Protein AF-A0AAN5A044-F1 (afdb_monomer_lite)

Structure (mmCIF, N/CA/C/O backbone):
data_AF-A0AAN5A044-F1
#
_entry.id   AF-A0AAN5A044-F1
#
loop_
_atom_site.group_PDB
_atom_site.id
_atom_site.type_symbol
_atom_site.label_atom_id
_atom_site.label_alt_id
_atom_site.label_comp_id
_atom_site.label_asym_id
_atom_site.label_entity_id
_atom_site.label_seq_id
_atom_site.pdbx_PDB_ins_code
_atom_site.Cartn_x
_atom_site.Cartn_y
_atom_site.Cartn_z
_atom_site.occupancy
_atom_site.B_iso_or_equiv
_atom_site.auth_seq_id
_atom_site.auth_comp_id
_atom_site.auth_asym_id
_atom_site.auth_atom_id
_atom_site.pdbx_PDB_model_num
ATOM 1 N N . MET A 1 1 ? -38.855 39.577 39.670 1.00 42.81 1 MET A N 1
ATOM 2 C CA . MET A 1 1 ? -37.531 39.334 39.072 1.00 42.81 1 MET A CA 1
ATOM 3 C C . MET A 1 1 ? -37.268 37.863 39.255 1.00 42.81 1 MET A C 1
ATOM 5 O O . MET A 1 1 ? -36.965 37.472 40.367 1.00 42.81 1 MET A O 1
ATOM 9 N N . ASP A 1 2 ? -37.484 37.070 38.215 1.00 32.06 2 ASP A N 1
ATOM 10 C CA . ASP A 1 2 ? -36.952 35.715 38.181 1.00 32.06 2 ASP A CA 1
ATOM 11 C C . ASP A 1 2 ? -36.538 35.407 36.747 1.00 32.06 2 ASP A C 1
ATOM 13 O O . ASP A 1 2 ? -37.301 35.573 35.794 1.00 32.06 2 ASP A O 1
ATOM 17 N N . SER A 1 3 ? -35.254 35.107 36.626 1.00 36.69 3 SER A N 1
ATOM 18 C CA . SER A 1 3 ? -34.503 34.916 35.398 1.00 36.69 3 SER A CA 1
ATOM 19 C C . SER A 1 3 ? -34.737 33.489 34.907 1.00 36.69 3 SER A C 1
ATOM 21 O O . SER A 1 3 ? -34.146 32.546 35.430 1.00 36.69 3 SER A O 1
ATOM 23 N N . GLY A 1 4 ? -35.581 33.335 33.887 1.00 31.64 4 GLY A N 1
ATOM 24 C CA . GLY A 1 4 ? -35.692 32.101 33.112 1.00 31.64 4 GLY A CA 1
ATOM 25 C C . GLY A 1 4 ? -34.437 31.902 32.266 1.00 31.64 4 GLY A C 1
ATOM 26 O O . GLY A 1 4 ? -34.338 32.420 31.156 1.00 31.64 4 GLY A O 1
ATOM 27 N N . MET A 1 5 ? -33.470 31.183 32.829 1.00 34.28 5 MET A N 1
ATOM 28 C CA . MET A 1 5 ? -32.251 30.738 32.164 1.00 34.28 5 MET A CA 1
ATOM 29 C C . MET A 1 5 ? -32.636 29.752 31.052 1.00 34.28 5 MET A C 1
ATOM 31 O O . MET A 1 5 ? -33.122 28.657 31.323 1.00 34.28 5 MET A O 1
ATOM 35 N N . ILE A 1 6 ? -32.474 30.174 29.797 1.00 38.06 6 ILE A N 1
ATOM 36 C CA . ILE A 1 6 ? -32.625 29.318 28.619 1.00 38.06 6 ILE A CA 1
ATOM 37 C C . ILE A 1 6 ? -31.404 28.402 28.582 1.00 38.06 6 ILE A C 1
ATOM 39 O O . ILE A 1 6 ? -30.297 28.845 28.280 1.00 38.06 6 ILE A O 1
ATOM 43 N N . ASP A 1 7 ? -31.613 27.133 28.918 1.00 33.72 7 ASP A N 1
ATOM 44 C CA . ASP A 1 7 ? -30.620 26.080 28.748 1.00 33.72 7 ASP A CA 1
ATOM 45 C C . ASP A 1 7 ? -30.515 25.730 27.256 1.00 33.72 7 ASP A C 1
ATOM 47 O O . ASP A 1 7 ? -31.328 24.994 26.695 1.00 33.72 7 ASP A O 1
ATOM 51 N N . ALA A 1 8 ? -29.540 26.341 26.584 1.00 40.12 8 ALA A N 1
ATOM 52 C CA . ALA A 1 8 ? -29.152 26.008 25.223 1.00 40.12 8 ALA A CA 1
ATOM 53 C C . ALA A 1 8 ? -28.228 24.783 25.253 1.00 40.12 8 ALA A C 1
ATOM 55 O O . ALA A 1 8 ? -27.016 24.892 25.060 1.00 40.12 8 ALA A O 1
ATOM 56 N N . THR A 1 9 ? -28.795 23.601 25.493 1.00 40.62 9 THR A N 1
ATOM 57 C CA . THR A 1 9 ? -28.068 22.353 25.270 1.00 40.62 9 THR A CA 1
ATOM 58 C C . THR A 1 9 ? -27.971 22.086 23.774 1.00 40.62 9 THR A C 1
ATOM 60 O O . THR A 1 9 ? -28.954 21.945 23.045 1.00 40.62 9 THR A O 1
ATOM 63 N N . HIS A 1 10 ? -26.723 22.077 23.321 1.00 40.12 10 HIS A N 1
ATOM 64 C CA . HIS A 1 10 ? -26.271 21.647 22.013 1.00 40.12 10 HIS A CA 1
ATOM 65 C C . HIS A 1 10 ? -27.026 20.405 21.529 1.00 40.12 10 HIS A C 1
ATOM 67 O O . HIS A 1 10 ? -26.913 19.326 22.106 1.00 40.12 10 HIS A O 1
ATOM 73 N N . GLY A 1 11 ? -27.757 20.556 20.423 1.00 35.16 11 GLY A N 1
ATOM 74 C CA . GLY A 1 11 ? -28.246 19.427 19.649 1.00 35.16 11 GLY A CA 1
ATOM 75 C C . GLY A 1 11 ? -27.059 18.656 19.083 1.00 35.16 11 GLY A C 1
ATOM 76 O O . GLY A 1 11 ? -26.547 18.991 18.014 1.00 35.16 11 GLY A O 1
ATOM 77 N N . GLU A 1 12 ? -26.602 17.634 19.803 1.00 39.72 12 GLU A N 1
ATOM 78 C CA . GLU A 1 12 ? -25.755 16.601 19.227 1.00 39.72 12 GLU A CA 1
ATOM 79 C C . GLU A 1 12 ? -26.502 16.005 18.033 1.00 39.72 12 GLU A C 1
ATOM 81 O O . GLU A 1 12 ? -27.607 15.474 18.154 1.00 39.72 12 GLU A O 1
ATOM 86 N N . ALA A 1 13 ? -25.909 16.103 16.846 1.00 42.00 13 ALA A N 1
ATOM 87 C CA . ALA A 1 13 ? -26.362 15.344 15.695 1.00 42.00 13 ALA A CA 1
ATOM 88 C C . ALA A 1 13 ? -26.081 13.855 15.973 1.00 42.00 13 ALA A C 1
ATOM 90 O O . ALA A 1 13 ? -25.041 13.325 15.592 1.00 42.00 13 ALA A O 1
ATOM 91 N N . THR A 1 14 ? -27.001 13.177 16.661 1.00 53.69 14 THR A N 1
ATOM 92 C CA . THR A 1 14 ? -26.894 11.795 17.175 1.00 53.69 14 THR A CA 1
ATOM 93 C C . THR A 1 14 ? -26.928 10.707 16.090 1.00 53.69 14 THR A C 1
ATOM 95 O O . THR A 1 14 ? -27.214 9.542 16.361 1.00 53.69 14 THR A O 1
ATOM 98 N N . GLY A 1 15 ? -26.619 11.050 14.837 1.00 56.81 15 GLY A N 1
ATOM 99 C CA . GLY A 1 15 ? -26.682 10.138 13.701 1.00 56.81 15 GLY A CA 1
ATOM 100 C C . GLY A 1 15 ? -25.363 10.039 12.931 1.00 56.81 15 GLY A C 1
ATOM 101 O O . GLY A 1 15 ? -24.648 11.032 12.798 1.00 56.81 15 GLY A O 1
ATOM 102 N N . PRO A 1 16 ? -25.042 8.870 12.342 1.00 66.38 16 PRO A N 1
ATOM 103 C CA . PRO A 1 16 ? -23.929 8.754 11.404 1.00 66.38 16 PRO A CA 1
ATOM 104 C C . PRO A 1 16 ? -24.049 9.771 10.260 1.00 66.38 16 PRO A C 1
ATOM 106 O O . PRO A 1 16 ? -25.140 9.982 9.721 1.00 66.38 16 PRO A O 1
ATOM 109 N N . GLY A 1 17 ? -22.917 10.366 9.862 1.00 80.38 17 GLY A N 1
ATOM 110 C CA . GLY A 1 17 ? -22.838 11.261 8.703 1.00 80.38 17 GLY A CA 1
ATOM 111 C C . GLY A 1 17 ? -23.348 10.603 7.412 1.00 80.38 17 GLY A C 1
ATOM 112 O O . GLY A 1 17 ? -23.399 9.377 7.302 1.00 80.38 17 GLY A O 1
ATOM 113 N N . ARG A 1 18 ? -23.733 11.413 6.414 1.00 86.31 18 ARG A N 1
ATOM 114 C CA . ARG A 1 18 ? -24.371 10.935 5.166 1.00 86.31 18 ARG A CA 1
ATOM 115 C C . ARG A 1 18 ? -23.577 9.823 4.466 1.00 86.31 18 ARG A C 1
ATOM 117 O O . ARG A 1 18 ? -24.171 8.817 4.099 1.00 86.31 18 ARG A O 1
ATOM 124 N N . PHE A 1 19 ? -22.258 9.978 4.352 1.00 85.06 19 PHE A N 1
ATOM 125 C CA . PHE A 1 19 ? -21.380 8.980 3.732 1.00 85.06 19 PHE A CA 1
ATOM 126 C C . PHE A 1 19 ? -21.380 7.647 4.492 1.00 85.06 19 PHE A C 1
ATOM 128 O O . PHE A 1 19 ? -21.607 6.591 3.913 1.00 85.06 19 PHE A O 1
ATOM 135 N N . ARG A 1 20 ? -21.255 7.702 5.821 1.00 85.56 20 ARG A N 1
ATOM 136 C CA . ARG A 1 20 ? -21.315 6.521 6.692 1.00 85.56 20 ARG A CA 1
ATOM 137 C C . ARG A 1 20 ? -22.642 5.772 6.569 1.00 85.56 20 ARG A C 1
ATOM 139 O O . ARG A 1 20 ? -22.658 4.547 6.533 1.00 85.56 20 ARG A O 1
ATOM 146 N N . ARG A 1 21 ? -23.762 6.496 6.469 1.00 87.06 21 ARG A N 1
ATOM 147 C CA . ARG A 1 21 ? -25.074 5.876 6.215 1.00 87.06 21 ARG A CA 1
ATOM 148 C C . ARG A 1 21 ? -25.111 5.135 4.883 1.00 87.06 21 ARG A C 1
ATOM 150 O O . ARG A 1 21 ? -25.690 4.057 4.834 1.00 87.06 21 ARG A O 1
ATOM 157 N N . ALA A 1 22 ? -24.482 5.679 3.843 1.00 88.94 22 ALA A N 1
ATOM 158 C CA . ALA A 1 22 ? -24.387 5.014 2.548 1.00 88.94 22 ALA A CA 1
ATOM 159 C C . ALA A 1 22 ? -23.553 3.723 2.629 1.00 88.94 22 ALA A C 1
ATOM 161 O O . ALA A 1 22 ? -24.007 2.692 2.146 1.00 88.94 22 ALA A O 1
ATOM 162 N N . LEU A 1 23 ? -22.396 3.742 3.305 1.00 89.56 23 LEU A N 1
ATOM 163 C CA . LEU A 1 23 ? -21.578 2.538 3.526 1.00 89.56 23 LEU A CA 1
ATOM 164 C C . LEU A 1 23 ? -22.366 1.438 4.254 1.00 89.56 23 LEU A C 1
ATOM 166 O O . LEU A 1 23 ? -22.425 0.302 3.790 1.00 89.56 23 LEU A O 1
ATOM 170 N N . ILE A 1 24 ? -23.051 1.796 5.342 1.00 87.06 24 ILE A N 1
ATOM 171 C CA . ILE A 1 24 ? -23.876 0.854 6.112 1.00 87.06 24 ILE A CA 1
ATOM 172 C C . ILE A 1 24 ? -25.036 0.308 5.268 1.00 87.06 24 ILE A C 1
ATOM 174 O O . ILE A 1 24 ? -25.354 -0.879 5.365 1.00 87.06 24 ILE A O 1
ATOM 178 N N . ALA A 1 25 ? -25.660 1.148 4.436 1.00 88.44 25 ALA A N 1
ATOM 179 C CA . ALA A 1 25 ? -26.716 0.730 3.515 1.00 88.44 25 ALA A CA 1
ATOM 180 C C . ALA A 1 25 ? -26.204 -0.246 2.441 1.00 88.44 25 ALA A C 1
ATOM 182 O O . ALA A 1 25 ? -26.942 -1.139 2.039 1.00 88.44 25 ALA A O 1
ATOM 183 N N . MET A 1 26 ? -24.933 -0.132 2.043 1.00 88.62 26 MET A N 1
ATOM 184 C CA . MET A 1 26 ? -24.237 -1.087 1.170 1.00 88.62 26 MET A CA 1
ATOM 185 C C . MET A 1 26 ? -23.772 -2.361 1.902 1.00 88.62 26 MET A C 1
ATOM 187 O O . MET A 1 26 ? -23.100 -3.200 1.313 1.00 88.62 26 MET A O 1
ATOM 191 N N . GLY A 1 27 ? -24.115 -2.525 3.184 1.00 87.56 27 GLY A N 1
ATOM 192 C CA . GLY A 1 27 ? -23.740 -3.693 3.985 1.00 87.56 27 GLY A CA 1
ATOM 193 C C . GLY A 1 27 ? -22.355 -3.605 4.631 1.00 87.56 27 GLY A C 1
ATOM 194 O O . GLY A 1 27 ? -21.970 -4.520 5.355 1.00 87.56 27 GLY A O 1
ATOM 195 N N . LEU A 1 28 ? -21.627 -2.499 4.451 1.00 90.00 28 LEU A N 1
ATOM 196 C CA . LEU A 1 28 ? -20.323 -2.272 5.072 1.00 90.00 28 LEU A CA 1
ATOM 197 C C . LEU A 1 28 ? -20.536 -1.810 6.516 1.00 90.00 28 LEU A C 1
ATOM 199 O O . LEU A 1 28 ? -20.760 -0.629 6.784 1.00 90.00 28 LEU A O 1
ATOM 203 N N . ARG A 1 29 ? -20.544 -2.761 7.453 1.00 88.06 29 ARG A N 1
ATOM 204 C CA . ARG A 1 29 ? -20.781 -2.495 8.886 1.00 88.06 29 ARG A CA 1
ATOM 205 C C . ARG A 1 29 ? -19.507 -2.536 9.731 1.00 88.06 29 ARG A C 1
ATOM 207 O O . ARG A 1 29 ? -19.473 -1.902 10.782 1.00 88.06 29 ARG A O 1
ATOM 214 N N . GLY A 1 30 ? -18.475 -3.209 9.232 1.00 92.12 30 GLY A N 1
ATOM 215 C CA . GLY A 1 30 ? -17.219 -3.485 9.913 1.00 92.12 30 GLY A CA 1
ATOM 216 C C . GLY A 1 30 ? -16.773 -4.916 9.640 1.00 92.12 30 GLY A C 1
ATOM 217 O O . GLY A 1 30 ? -17.393 -5.628 8.846 1.00 92.12 30 GLY A O 1
ATOM 218 N N . GLU A 1 31 ? -15.677 -5.320 10.269 1.00 95.56 31 GLU A N 1
ATOM 219 C CA . GLU A 1 31 ? -15.117 -6.653 10.064 1.00 95.56 31 GLU A CA 1
ATOM 220 C C . GLU A 1 31 ? -15.877 -7.748 10.813 1.00 95.56 31 GLU A C 1
ATOM 222 O O . GLU A 1 31 ? -16.503 -7.510 11.844 1.00 95.56 31 GLU A O 1
ATOM 227 N N . ASP A 1 32 ? -15.810 -8.970 10.287 1.00 93.81 32 ASP A N 1
ATOM 228 C CA . ASP A 1 32 ? -16.460 -10.125 10.900 1.00 93.81 32 ASP A CA 1
ATOM 229 C C . ASP A 1 32 ? -15.823 -10.433 12.273 1.00 93.81 32 ASP A C 1
ATOM 231 O O . ASP A 1 32 ? -14.637 -10.787 12.320 1.00 93.81 32 ASP A O 1
ATOM 235 N N . PRO A 1 33 ? -16.580 -10.317 13.386 1.00 92.31 33 PRO A N 1
ATOM 236 C CA . PRO A 1 33 ? -16.062 -10.533 14.734 1.00 92.31 33 PRO A CA 1
ATOM 237 C C . PRO A 1 33 ? -15.546 -11.959 14.968 1.00 92.31 33 PRO A C 1
ATOM 239 O O . PRO A 1 33 ? -14.721 -12.156 15.857 1.00 92.31 33 PRO A O 1
ATOM 242 N N . GLU A 1 34 ? -15.991 -12.951 14.190 1.00 91.81 34 GLU A N 1
ATOM 243 C CA . GLU A 1 34 ? -15.508 -14.334 14.302 1.00 91.81 34 GLU A CA 1
ATOM 244 C C . GLU A 1 34 ? -14.129 -14.527 13.646 1.00 91.81 34 GLU A C 1
ATOM 246 O O . GLU A 1 34 ? -13.371 -15.442 13.991 1.00 91.81 34 GLU A O 1
ATOM 251 N N . LEU A 1 35 ? -13.780 -13.657 12.694 1.00 92.19 35 LEU A N 1
ATOM 252 C CA . LEU A 1 35 ? -12.551 -13.757 11.909 1.00 92.19 35 LEU A CA 1
ATOM 253 C C . LEU A 1 35 ? -11.441 -12.830 12.414 1.00 92.19 35 LEU A C 1
ATOM 255 O O . LEU A 1 35 ? -10.262 -13.171 12.268 1.00 92.19 35 LEU A O 1
ATOM 259 N N . VAL A 1 36 ? -11.782 -11.690 13.015 1.00 94.81 36 VAL A N 1
ATOM 260 C CA . VAL A 1 36 ? -10.788 -10.741 13.538 1.00 94.81 36 VAL A CA 1
ATOM 261 C C . VAL A 1 36 ? -10.213 -11.164 14.887 1.00 94.81 36 VAL A C 1
ATOM 263 O O . VAL A 1 36 ? -10.840 -11.854 15.687 1.00 94.81 36 VAL A O 1
ATOM 266 N N . SER A 1 37 ? -8.982 -10.742 15.134 1.00 94.81 37 SER A N 1
ATOM 267 C CA . SER A 1 37 ? -8.279 -10.909 16.400 1.00 94.81 37 SER A CA 1
ATOM 268 C C . SER A 1 37 ? -8.678 -9.816 17.403 1.00 94.81 37 SER A C 1
ATOM 270 O O . SER A 1 37 ? -9.160 -8.753 17.009 1.00 94.81 37 SER A O 1
ATOM 272 N N . PRO A 1 38 ? -8.443 -10.010 18.712 1.00 92.94 38 PRO A N 1
ATOM 273 C CA . PRO A 1 38 ? -8.533 -8.922 19.680 1.00 92.94 38 PRO A CA 1
ATOM 274 C C . PRO A 1 38 ? -7.482 -7.842 19.382 1.00 92.94 38 PRO A C 1
ATOM 276 O O . PRO A 1 38 ? -6.282 -8.122 19.413 1.00 92.94 38 PRO A O 1
ATOM 279 N N . VAL A 1 39 ? -7.921 -6.606 19.121 1.00 94.69 39 VAL A N 1
ATOM 280 C CA . VAL A 1 39 ? -7.036 -5.489 18.747 1.00 94.69 39 VAL A CA 1
ATOM 281 C C . VAL A 1 39 ? -7.172 -4.326 19.737 1.00 94.69 39 VAL A C 1
ATOM 283 O O . VAL A 1 39 ? -8.250 -3.732 19.822 1.00 94.69 39 VAL A O 1
ATOM 286 N N . PRO A 1 40 ? -6.106 -3.944 20.471 1.00 95.19 40 PRO A N 1
ATOM 287 C CA . PRO A 1 40 ? -6.161 -2.806 21.384 1.00 95.19 40 PRO A CA 1
ATOM 288 C C . PRO A 1 40 ? -6.337 -1.479 20.631 1.00 95.19 40 PRO A C 1
ATOM 290 O O . PRO A 1 40 ? -6.030 -1.368 19.444 1.00 95.19 40 PRO A O 1
ATOM 293 N N . ALA A 1 41 ? -6.815 -0.446 21.326 1.00 95.00 41 ALA A N 1
ATOM 294 C CA . ALA A 1 41 ? -7.128 0.855 20.724 1.00 95.00 41 ALA A CA 1
ATOM 295 C C . ALA A 1 41 ? -5.922 1.521 20.026 1.00 95.00 41 ALA A C 1
ATOM 297 O O . ALA A 1 41 ? -6.087 2.205 19.019 1.00 95.00 41 ALA A O 1
ATOM 298 N N . ASN A 1 42 ? -4.709 1.286 20.529 1.00 95.00 42 ASN A N 1
ATOM 299 C CA . ASN A 1 42 ? -3.464 1.876 20.036 1.00 95.00 42 ASN A CA 1
ATOM 300 C C . ASN A 1 42 ? -2.676 0.973 19.067 1.00 95.00 42 ASN A C 1
ATOM 302 O O . ASN A 1 42 ? -1.562 1.323 18.680 1.00 95.00 42 ASN A O 1
ATOM 306 N N . ALA A 1 43 ? -3.220 -0.179 18.654 1.00 96.31 43 ALA A N 1
ATOM 307 C CA . ALA A 1 43 ? -2.480 -1.187 17.882 1.00 96.31 43 ALA A CA 1
ATOM 308 C C . ALA A 1 43 ? -1.872 -0.662 16.569 1.00 96.31 43 ALA A C 1
ATOM 310 O O . ALA A 1 43 ? -0.860 -1.174 16.097 1.00 96.31 43 ALA A O 1
ATOM 311 N N . PHE A 1 44 ? -2.490 0.368 15.991 1.00 97.31 44 PHE A N 1
ATOM 312 C CA . PHE A 1 44 ? -2.144 0.918 14.684 1.00 97.31 44 PHE A CA 1
ATOM 313 C C . PHE A 1 44 ? -1.271 2.179 14.747 1.00 97.31 44 PHE A C 1
ATOM 315 O O . PHE A 1 44 ? -0.927 2.735 13.705 1.00 97.31 44 PHE A O 1
ATOM 322 N N . GLU A 1 45 ? -0.926 2.672 15.942 1.00 96.19 45 GLU A N 1
ATOM 323 C CA . GLU A 1 45 ? -0.209 3.946 16.091 1.00 96.19 45 GLU A CA 1
ATOM 324 C C . GLU A 1 45 ? 1.153 3.944 15.401 1.00 96.19 45 GLU A C 1
ATOM 326 O O . GLU A 1 45 ? 1.515 4.926 14.757 1.00 96.19 45 GLU A O 1
ATOM 331 N N . TRP A 1 46 ? 1.890 2.841 15.498 1.00 96.50 46 TRP A N 1
ATOM 332 C CA . TRP A 1 46 ? 3.212 2.730 14.892 1.00 96.50 46 TRP A CA 1
ATOM 333 C C . TRP A 1 46 ? 3.139 2.670 13.359 1.00 96.50 46 TRP A C 1
ATOM 335 O O . TRP A 1 46 ? 3.966 3.290 12.699 1.00 96.50 46 TRP A O 1
ATOM 345 N N . ILE A 1 47 ? 2.121 2.005 12.791 1.00 97.44 47 ILE A N 1
ATOM 346 C CA . ILE A 1 47 ? 1.913 1.944 11.334 1.00 97.44 47 ILE A CA 1
ATOM 347 C C . ILE A 1 47 ? 1.531 3.329 10.810 1.00 97.44 47 ILE A C 1
ATOM 349 O O . ILE A 1 47 ? 2.067 3.780 9.802 1.00 97.44 47 ILE A O 1
ATOM 353 N N . ARG A 1 48 ? 0.670 4.049 11.545 1.00 96.75 48 ARG A N 1
ATOM 354 C CA . ARG A 1 48 ? 0.333 5.450 11.256 1.00 96.75 48 ARG A CA 1
ATOM 355 C C . ARG A 1 48 ? 1.592 6.317 11.209 1.00 96.75 48 ARG A C 1
ATOM 357 O O . ARG A 1 48 ? 1.761 7.081 10.267 1.00 96.75 48 ARG A O 1
ATOM 364 N N . VAL A 1 49 ? 2.461 6.216 12.215 1.00 96.94 49 VAL A N 1
ATOM 365 C CA . VAL A 1 49 ? 3.707 6.999 12.268 1.00 96.94 49 VAL A CA 1
ATOM 366 C C . VAL A 1 49 ? 4.646 6.621 11.125 1.00 96.94 49 VAL A C 1
ATOM 368 O O . VAL A 1 49 ? 5.182 7.519 10.484 1.00 96.94 49 VAL A O 1
ATOM 371 N N . LEU A 1 50 ? 4.798 5.326 10.833 1.00 95.88 50 LEU A N 1
ATOM 372 C CA . LEU A 1 50 ? 5.602 4.839 9.712 1.00 95.88 50 LEU A CA 1
ATOM 373 C C . LEU A 1 50 ? 5.124 5.441 8.384 1.00 95.88 50 LEU A C 1
ATOM 375 O O . LEU A 1 50 ? 5.919 6.051 7.677 1.00 95.88 50 LEU A O 1
ATOM 379 N N . PHE A 1 51 ? 3.823 5.366 8.101 1.00 95.56 51 PHE A N 1
ATOM 380 C CA . PHE A 1 51 ? 3.239 5.965 6.901 1.00 95.56 51 PHE A CA 1
ATOM 381 C C . PHE A 1 51 ? 3.404 7.491 6.869 1.00 95.56 51 PHE A C 1
ATOM 383 O O . PHE A 1 51 ? 3.710 8.065 5.831 1.00 95.56 51 PHE A O 1
ATOM 390 N N . GLY A 1 52 ? 3.260 8.167 8.012 1.00 95.19 52 GLY A N 1
ATOM 391 C CA . GLY A 1 52 ? 3.511 9.605 8.116 1.00 95.19 52 GLY A CA 1
ATOM 392 C C . GLY A 1 52 ? 4.957 9.992 7.791 1.00 95.19 52 GLY A C 1
ATOM 393 O O . GLY A 1 52 ? 5.175 11.004 7.134 1.00 95.19 52 GLY A O 1
ATOM 394 N N . ILE A 1 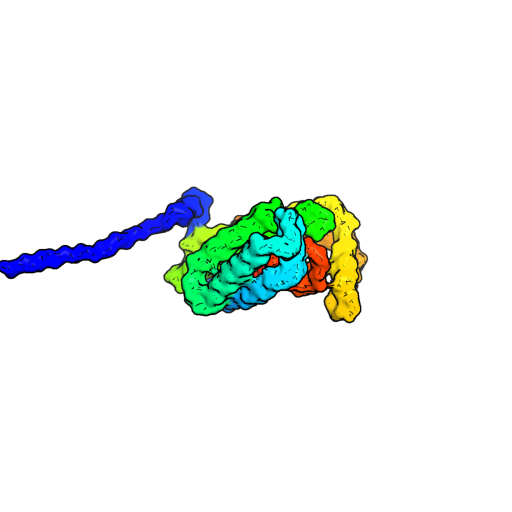53 ? 5.939 9.187 8.2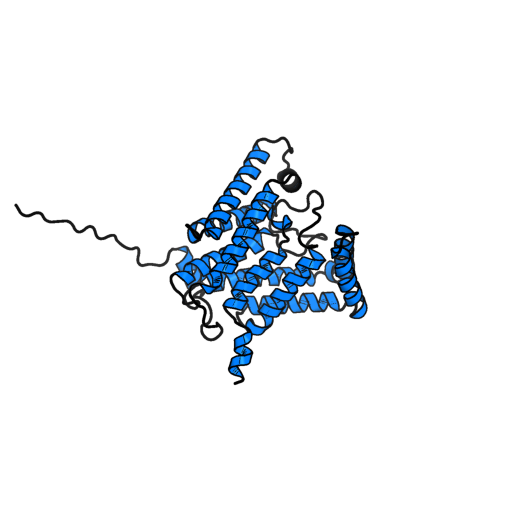07 1.00 94.38 53 ILE A N 1
ATOM 395 C CA . ILE A 1 53 ? 7.354 9.383 7.849 1.00 94.38 53 ILE A CA 1
ATOM 396 C C . ILE A 1 53 ? 7.559 9.176 6.346 1.00 94.38 53 ILE A C 1
ATOM 398 O O . ILE A 1 53 ? 8.242 9.985 5.721 1.00 94.38 53 ILE A O 1
ATOM 402 N N . THR A 1 54 ? 6.931 8.156 5.757 1.00 91.69 54 THR A N 1
ATOM 403 C CA . THR A 1 54 ? 6.945 7.953 4.301 1.00 91.69 54 THR A CA 1
ATOM 404 C C . THR A 1 54 ? 6.370 9.160 3.568 1.00 91.69 54 THR A C 1
ATOM 406 O O . THR A 1 54 ? 7.022 9.682 2.679 1.00 91.69 54 THR A O 1
ATOM 409 N N . LEU A 1 55 ? 5.247 9.724 4.019 1.00 92.19 55 LEU A N 1
ATOM 410 C CA . LEU A 1 55 ? 4.698 10.941 3.412 1.00 92.19 55 LEU A CA 1
ATOM 411 C C . LEU A 1 55 ? 5.618 12.170 3.548 1.00 92.19 55 LEU A C 1
ATOM 413 O O . LEU A 1 55 ? 5.588 13.052 2.691 1.00 92.19 55 LEU A O 1
ATOM 417 N N . ILE A 1 56 ? 6.433 12.265 4.607 1.00 92.94 56 ILE A N 1
ATOM 418 C CA . ILE A 1 56 ? 7.457 13.321 4.724 1.00 92.94 56 ILE A CA 1
ATOM 419 C C . ILE A 1 56 ? 8.543 13.122 3.664 1.00 92.94 56 ILE A C 1
ATOM 421 O O . ILE A 1 56 ? 8.976 14.095 3.044 1.00 92.94 56 ILE A O 1
ATOM 425 N N . TYR A 1 57 ? 8.973 11.879 3.450 1.00 88.69 57 TYR A N 1
ATOM 426 C CA . TYR A 1 57 ? 9.896 11.548 2.371 1.00 88.69 57 TYR A CA 1
ATOM 427 C C . TYR A 1 57 ? 9.281 11.886 1.003 1.00 88.69 57 TYR A C 1
ATOM 429 O O . TYR A 1 57 ? 9.898 12.623 0.238 1.00 88.69 57 TYR A O 1
ATOM 437 N N . ASP A 1 58 ? 8.028 11.494 0.764 1.00 86.81 58 ASP A N 1
ATOM 438 C CA . ASP A 1 58 ? 7.305 11.753 -0.490 1.00 86.81 58 ASP A CA 1
ATOM 439 C C . ASP A 1 58 ? 7.091 13.251 -0.759 1.00 86.81 58 ASP A C 1
ATOM 441 O O . ASP A 1 58 ? 7.095 13.735 -1.892 1.00 86.81 58 ASP A O 1
ATOM 445 N N . THR A 1 59 ? 6.938 14.030 0.311 1.00 89.12 59 THR A N 1
ATOM 446 C CA . THR A 1 59 ? 6.881 15.492 0.227 1.00 89.12 59 THR A CA 1
ATOM 447 C C . THR A 1 59 ? 8.197 16.051 -0.304 1.00 89.12 59 THR A C 1
ATOM 449 O O . THR A 1 59 ? 8.203 16.957 -1.139 1.00 89.12 59 THR A O 1
ATOM 452 N N . TRP A 1 60 ? 9.326 15.545 0.197 1.00 86.75 60 TRP A N 1
ATOM 453 C CA . TRP A 1 60 ? 10.643 15.978 -0.256 1.00 86.75 60 TRP A CA 1
ATOM 454 C C . TRP A 1 60 ? 10.881 15.571 -1.712 1.00 86.75 60 TRP A C 1
ATOM 456 O O . TRP A 1 60 ? 11.323 16.399 -2.509 1.00 86.75 60 TRP A O 1
ATOM 466 N N . THR A 1 61 ? 10.521 14.349 -2.093 1.00 83.12 61 THR A N 1
ATOM 467 C CA . THR A 1 61 ? 10.661 13.852 -3.468 1.00 83.12 61 THR A CA 1
ATOM 468 C C . THR A 1 61 ? 9.719 14.544 -4.450 1.00 83.1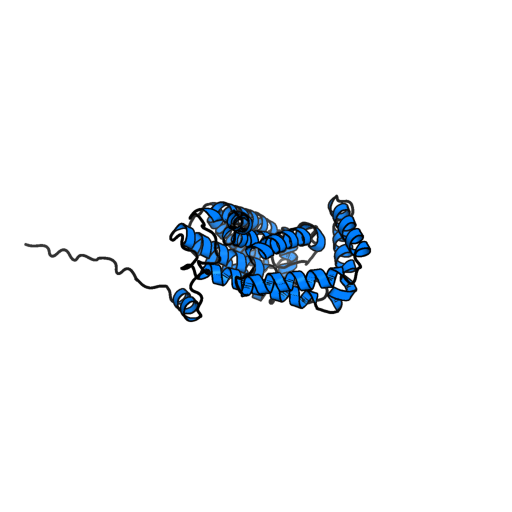2 61 THR A C 1
ATOM 470 O O . THR A 1 61 ? 10.099 14.769 -5.594 1.00 83.12 61 THR A O 1
ATOM 473 N N . THR A 1 62 ? 8.543 14.999 -4.011 1.00 85.12 62 THR A N 1
ATOM 474 C CA . THR A 1 62 ? 7.651 15.871 -4.802 1.00 85.12 62 THR A CA 1
ATOM 475 C C . THR A 1 62 ? 8.330 17.197 -5.176 1.00 85.12 62 THR A C 1
ATOM 477 O O . THR A 1 62 ? 7.997 17.812 -6.185 1.00 85.12 62 THR A O 1
ATOM 480 N N . LEU A 1 63 ? 9.319 17.655 -4.404 1.00 87.31 63 LEU A N 1
ATOM 481 C CA . LEU A 1 63 ? 10.100 18.855 -4.724 1.00 87.31 63 LEU A CA 1
ATOM 482 C C . LEU A 1 63 ? 11.312 18.568 -5.629 1.00 87.31 63 LEU A C 1
ATOM 484 O O . LEU A 1 63 ? 12.062 19.499 -5.937 1.00 87.31 63 LEU A O 1
ATOM 488 N N . SER A 1 64 ? 11.519 17.315 -6.045 1.00 85.62 64 SER A N 1
ATOM 489 C CA . SER A 1 64 ? 12.625 16.924 -6.919 1.00 85.62 64 SER A CA 1
ATOM 490 C C . SER A 1 64 ? 12.480 17.493 -8.331 1.00 85.62 64 SER A C 1
ATOM 492 O O . SER A 1 64 ? 11.408 17.930 -8.774 1.00 85.62 64 SER A O 1
ATOM 494 N N . TRP 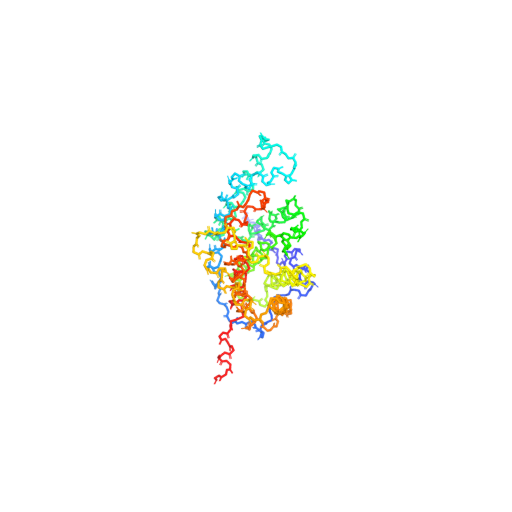A 1 65 ? 13.598 17.510 -9.051 1.00 85.00 65 TRP A N 1
ATOM 495 C CA . TRP A 1 65 ? 13.619 17.982 -10.428 1.00 85.00 65 TRP A CA 1
ATOM 496 C C . TRP A 1 65 ? 12.907 16.997 -11.361 1.00 85.00 65 TRP A C 1
ATOM 498 O O . TRP A 1 65 ? 12.137 17.413 -12.226 1.00 85.00 65 TRP A O 1
ATOM 508 N N . GLU A 1 66 ? 13.107 15.706 -11.126 1.00 82.56 66 GLU A N 1
ATOM 509 C CA . GLU A 1 66 ? 12.562 14.584 -11.884 1.00 82.56 66 GLU A CA 1
ATOM 510 C C . GLU A 1 66 ? 11.031 14.575 -11.810 1.00 82.56 66 GLU A C 1
ATOM 512 O O . GLU A 1 66 ? 10.354 14.555 -12.841 1.00 82.56 66 GLU A O 1
ATOM 517 N N . HIS A 1 67 ? 10.469 14.715 -10.603 1.00 84.00 67 HIS A N 1
ATOM 518 C CA . HIS A 1 67 ? 9.020 14.810 -10.416 1.00 84.00 67 HIS A CA 1
ATOM 519 C C . HIS A 1 67 ? 8.438 16.005 -11.176 1.00 84.00 67 HIS A C 1
ATOM 521 O O . HIS A 1 67 ? 7.441 15.898 -11.892 1.00 84.00 67 HIS A O 1
ATOM 527 N N . LYS A 1 68 ? 9.089 17.165 -11.070 1.00 87.94 68 LYS A N 1
ATOM 528 C CA . LYS A 1 68 ? 8.641 18.375 -11.756 1.00 87.94 68 LYS A CA 1
ATOM 529 C C . LYS A 1 68 ? 8.666 18.220 -13.278 1.00 87.94 68 LYS A C 1
ATOM 531 O O . LYS A 1 68 ? 7.748 18.707 -13.936 1.00 87.94 68 LYS A O 1
ATOM 536 N N . GLN A 1 69 ? 9.683 17.565 -13.839 1.00 87.75 69 GLN A N 1
ATOM 537 C CA . GLN A 1 69 ? 9.736 17.253 -15.269 1.00 87.75 69 GLN A CA 1
ATOM 538 C C . GLN A 1 69 ? 8.591 16.328 -15.692 1.00 87.75 69 GLN A C 1
ATOM 540 O O . GLN A 1 69 ? 7.948 16.591 -16.710 1.00 87.75 69 GLN A O 1
ATOM 545 N N . ALA A 1 70 ? 8.289 15.300 -14.899 1.00 83.44 70 ALA A N 1
ATOM 546 C CA . ALA A 1 70 ? 7.197 14.374 -15.180 1.00 83.44 70 ALA A CA 1
ATOM 547 C C . ALA A 1 70 ? 5.822 15.063 -15.140 1.00 83.44 70 ALA A C 1
ATOM 549 O O . ALA A 1 70 ? 5.015 14.893 -16.055 1.00 83.44 70 ALA A O 1
ATOM 550 N N . VAL A 1 71 ? 5.567 15.920 -14.143 1.00 87.88 71 VAL A N 1
ATOM 551 C CA . VAL A 1 71 ? 4.330 16.721 -14.073 1.00 87.88 71 VAL A CA 1
ATOM 552 C C . VAL A 1 71 ? 4.245 17.708 -15.242 1.00 87.88 71 VAL A C 1
ATOM 554 O O . VAL A 1 71 ? 3.179 17.867 -15.836 1.00 87.88 71 VAL A O 1
ATOM 557 N N . ALA A 1 72 ? 5.358 18.349 -15.616 1.00 90.56 72 ALA A N 1
ATOM 558 C CA . ALA A 1 72 ? 5.414 19.251 -16.768 1.00 90.56 72 ALA A CA 1
ATOM 559 C C . ALA A 1 72 ? 5.024 18.534 -18.067 1.00 90.56 72 ALA A C 1
ATOM 561 O O . ALA A 1 72 ? 4.172 19.025 -18.807 1.00 90.56 72 ALA A O 1
ATOM 562 N N . HIS A 1 73 ? 5.618 17.361 -18.305 1.00 87.50 73 HIS A N 1
ATOM 563 C CA . HIS A 1 73 ? 5.333 16.517 -19.460 1.00 87.50 73 HIS A CA 1
ATOM 564 C C . HIS A 1 73 ? 3.860 16.096 -19.493 1.00 87.50 73 HIS A C 1
ATOM 566 O O . HIS A 1 73 ? 3.179 16.315 -20.492 1.00 87.50 73 HIS A O 1
ATOM 572 N N . THR A 1 74 ? 3.350 15.585 -18.371 1.00 86.38 74 THR A N 1
ATOM 573 C CA . THR A 1 74 ? 1.968 15.101 -18.229 1.00 86.38 74 THR A CA 1
ATOM 574 C C . THR A 1 74 ? 0.939 16.193 -18.509 1.00 86.38 74 THR A C 1
ATOM 576 O O . THR A 1 74 ? -0.054 15.963 -19.192 1.00 86.38 74 THR A O 1
ATOM 579 N N . LEU A 1 75 ? 1.187 17.410 -18.022 1.00 89.50 75 LEU A N 1
ATOM 580 C CA . LEU A 1 75 ? 0.278 18.543 -18.205 1.00 89.50 75 LEU A CA 1
ATOM 581 C C . LEU A 1 75 ? 0.524 19.324 -19.505 1.00 89.50 75 LEU A C 1
ATOM 583 O O . LEU A 1 75 ? -0.175 20.305 -19.763 1.00 89.50 75 LEU A O 1
ATOM 587 N N . GLY A 1 76 ? 1.528 18.947 -20.304 1.00 91.31 76 GLY A N 1
ATOM 588 C CA . GLY A 1 76 ? 1.928 19.689 -21.502 1.00 91.31 76 GLY A CA 1
ATOM 589 C C . GLY A 1 76 ? 2.394 21.121 -21.207 1.00 91.31 76 GLY A C 1
ATOM 590 O O . GLY A 1 76 ? 2.223 22.016 -22.037 1.00 91.31 76 GLY A O 1
ATOM 591 N N . LEU A 1 77 ? 2.946 21.367 -20.016 1.00 93.44 77 LEU A N 1
ATOM 592 C CA . LEU A 1 77 ? 3.414 22.683 -19.581 1.00 93.44 77 LEU A CA 1
ATOM 593 C C . LEU A 1 77 ? 4.934 22.813 -19.755 1.00 93.44 77 LEU A C 1
ATOM 595 O O . LEU A 1 77 ? 5.671 21.866 -19.487 1.00 93.44 77 LEU A O 1
ATOM 599 N N . PRO A 1 78 ? 5.452 23.998 -20.127 1.00 94.00 78 PRO A N 1
ATOM 600 C CA . PRO A 1 78 ? 6.890 24.224 -20.122 1.00 94.00 78 PRO A CA 1
ATOM 601 C C . PRO A 1 78 ? 7.424 24.196 -18.684 1.00 94.00 78 PRO A C 1
ATOM 603 O O . PRO A 1 78 ? 6.782 24.711 -17.767 1.00 94.00 78 PRO A O 1
ATOM 606 N N . ILE A 1 79 ? 8.636 23.668 -18.491 1.00 92.50 79 ILE A N 1
ATOM 607 C CA . ILE A 1 79 ? 9.279 23.567 -17.165 1.00 92.50 79 ILE A CA 1
ATOM 608 C C . ILE A 1 79 ? 9.418 24.936 -16.479 1.00 92.50 79 ILE A C 1
ATOM 610 O O . ILE A 1 79 ? 9.397 25.009 -15.255 1.00 92.50 79 ILE A O 1
ATOM 614 N N . SER A 1 80 ? 9.530 26.022 -17.250 1.00 93.38 80 SER A N 1
ATOM 615 C CA . SER A 1 80 ? 9.596 27.401 -16.750 1.00 93.38 80 SER A CA 1
ATOM 616 C C . SER A 1 80 ? 8.240 27.996 -16.339 1.00 93.38 80 SER A C 1
ATOM 618 O O . SER A 1 80 ? 8.196 29.140 -15.885 1.00 93.38 80 SER A O 1
ATOM 620 N N . SER A 1 81 ? 7.133 27.263 -16.506 1.00 96.00 81 SER A N 1
ATOM 621 C CA . SER A 1 81 ? 5.778 27.744 -16.223 1.00 96.00 81 SER A CA 1
ATOM 622 C C . SER A 1 81 ? 5.594 28.089 -14.736 1.00 96.00 81 SER A C 1
ATOM 624 O O . SER A 1 81 ? 5.724 27.207 -13.880 1.00 96.00 81 SER A O 1
ATOM 626 N N . PRO A 1 82 ? 5.200 29.333 -14.393 1.00 95.50 82 PRO A N 1
ATOM 627 C CA . PRO A 1 82 ? 4.865 29.695 -13.015 1.00 95.50 82 PRO A CA 1
ATOM 628 C C . PRO A 1 82 ? 3.714 28.856 -12.449 1.00 95.50 82 PRO A C 1
ATOM 630 O O . PRO A 1 82 ? 3.722 28.513 -11.268 1.00 95.50 82 PRO A O 1
ATOM 633 N N . THR A 1 83 ? 2.749 28.481 -13.295 1.00 94.69 83 THR A N 1
ATOM 634 C CA . THR A 1 83 ? 1.612 27.633 -12.912 1.00 94.69 83 THR A CA 1
ATOM 635 C C . THR A 1 83 ? 2.068 26.239 -12.496 1.00 94.69 83 THR A C 1
ATOM 637 O O . THR A 1 83 ? 1.598 25.730 -11.484 1.00 94.69 83 THR A O 1
ATOM 640 N N . LEU A 1 84 ? 3.023 25.649 -13.224 1.00 94.00 84 LEU A N 1
ATOM 641 C CA . LEU A 1 84 ? 3.619 24.361 -12.862 1.00 94.00 84 LEU A CA 1
ATOM 642 C C . LEU A 1 84 ? 4.324 24.446 -11.502 1.00 94.00 84 LEU A C 1
ATOM 644 O O . LEU A 1 84 ? 4.123 23.592 -10.645 1.00 94.00 84 LEU A O 1
ATOM 648 N N . HIS A 1 85 ? 5.133 25.489 -11.290 1.00 93.31 85 HIS A N 1
ATOM 649 C CA . HIS A 1 85 ? 5.858 25.672 -10.030 1.00 93.31 85 HIS A CA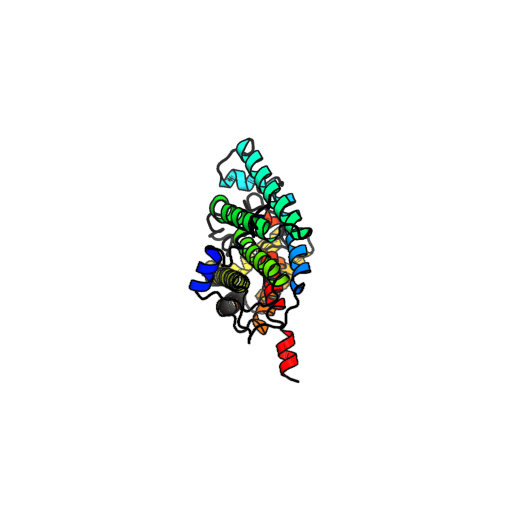 1
ATOM 650 C C . HIS A 1 85 ? 4.899 25.813 -8.845 1.00 93.31 85 HIS A C 1
ATOM 652 O O . HIS A 1 85 ? 5.120 25.207 -7.799 1.00 93.31 85 HIS A O 1
ATOM 658 N N . LEU A 1 86 ? 3.835 26.603 -9.017 1.00 94.75 86 LEU A N 1
ATOM 659 C CA . LEU A 1 86 ? 2.816 26.786 -7.993 1.00 94.75 86 LEU A CA 1
ATOM 660 C C . LEU A 1 86 ? 2.082 25.475 -7.699 1.00 94.75 86 LEU A C 1
ATOM 662 O O . LEU A 1 86 ? 1.886 25.153 -6.532 1.00 94.75 86 LEU A O 1
ATOM 666 N N . LEU A 1 87 ? 1.711 24.713 -8.732 1.00 92.81 87 LEU A N 1
ATOM 667 C CA . LEU A 1 87 ? 1.038 23.425 -8.573 1.00 92.81 87 LEU A CA 1
ATOM 668 C C . LEU A 1 87 ? 1.884 22.448 -7.748 1.00 92.81 87 LEU A C 1
ATOM 670 O O . LEU A 1 87 ? 1.403 21.945 -6.736 1.00 92.81 87 LEU A O 1
ATOM 674 N N . VAL A 1 88 ? 3.149 22.242 -8.127 1.00 92.00 88 VAL A N 1
ATOM 675 C CA . VAL A 1 88 ? 4.070 21.343 -7.408 1.00 92.00 88 VAL A CA 1
ATOM 676 C C . VAL A 1 88 ? 4.270 21.805 -5.960 1.00 92.00 88 VAL A C 1
ATOM 678 O O . VAL A 1 88 ? 4.220 20.993 -5.038 1.00 92.00 88 VAL A O 1
ATOM 681 N N . ALA A 1 89 ? 4.414 23.114 -5.726 1.00 93.62 89 ALA A N 1
ATOM 682 C CA . ALA A 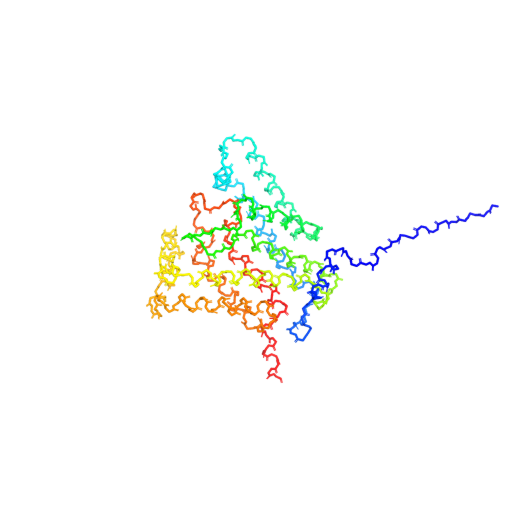1 89 ? 4.539 23.660 -4.375 1.00 93.62 89 ALA A CA 1
ATOM 683 C C . ALA A 1 89 ? 3.276 23.434 -3.524 1.00 93.62 89 ALA A C 1
ATOM 685 O O . ALA A 1 89 ? 3.383 23.111 -2.341 1.00 93.62 89 ALA A O 1
ATOM 686 N N . VAL A 1 90 ? 2.082 23.578 -4.109 1.00 94.56 90 VAL A N 1
ATOM 687 C CA . VAL A 1 90 ? 0.810 23.299 -3.425 1.00 94.56 90 VAL A CA 1
ATOM 688 C C . VAL A 1 90 ? 0.670 21.811 -3.118 1.00 94.56 90 VAL A C 1
ATOM 690 O O . VAL A 1 90 ? 0.292 21.473 -1.999 1.00 94.56 90 VAL A O 1
ATOM 693 N N . MET A 1 91 ? 1.007 20.927 -4.060 1.00 92.50 91 MET A N 1
ATOM 694 C CA . MET A 1 91 ? 0.991 19.476 -3.839 1.00 92.50 91 MET A CA 1
ATOM 695 C C . MET A 1 91 ? 1.916 19.087 -2.683 1.00 92.50 91 MET A C 1
ATOM 697 O O . MET A 1 91 ? 1.468 18.445 -1.734 1.00 92.50 91 MET A O 1
ATOM 701 N N . ALA A 1 92 ? 3.166 19.559 -2.698 1.00 92.88 92 ALA A N 1
ATOM 702 C CA . ALA A 1 92 ? 4.116 19.320 -1.614 1.00 92.88 92 ALA A CA 1
ATOM 703 C C . ALA A 1 92 ? 3.612 19.879 -0.273 1.00 92.88 92 ALA A C 1
ATOM 705 O O . ALA A 1 92 ? 3.694 19.207 0.752 1.00 92.88 92 ALA A O 1
ATOM 706 N N . LEU A 1 93 ? 3.033 21.084 -0.255 1.00 95.75 93 LEU A N 1
ATOM 707 C CA . LEU A 1 93 ? 2.485 21.670 0.970 1.00 95.75 93 LEU A CA 1
ATOM 708 C C . LEU A 1 93 ? 1.326 20.839 1.538 1.00 95.75 93 LEU A C 1
ATOM 710 O O . LEU A 1 93 ? 1.273 20.610 2.746 1.00 95.75 93 LEU A O 1
ATOM 714 N N . VAL A 1 94 ? 0.402 20.389 0.685 1.00 95.81 94 VAL A N 1
ATOM 715 C CA . VAL A 1 94 ? -0.719 19.533 1.098 1.00 95.81 94 VAL A CA 1
ATOM 716 C C . VAL A 1 94 ? -0.195 18.225 1.681 1.00 95.81 94 VAL A C 1
ATOM 718 O O . VAL A 1 94 ? -0.601 17.859 2.785 1.00 95.81 94 VAL A O 1
ATOM 721 N N . GLN A 1 95 ? 0.738 17.559 0.994 1.00 93.88 95 GLN A N 1
ATOM 722 C CA . GLN A 1 95 ? 1.362 16.329 1.485 1.00 93.88 95 GLN A CA 1
ATOM 723 C C . GLN A 1 95 ? 2.047 16.548 2.835 1.00 93.88 95 GLN A C 1
ATOM 725 O O . GLN A 1 95 ? 1.772 15.800 3.770 1.00 93.88 95 GLN A O 1
ATOM 730 N N . LEU A 1 96 ? 2.835 17.617 2.985 1.00 96.00 96 LEU A N 1
ATOM 731 C CA . LEU A 1 96 ? 3.531 17.929 4.232 1.00 96.00 96 LEU A CA 1
ATOM 732 C C . LEU A 1 96 ? 2.555 18.117 5.391 1.00 96.00 96 LEU A C 1
ATOM 734 O O . LEU A 1 96 ? 2.743 17.569 6.473 1.00 96.00 96 LEU A O 1
ATOM 738 N N . VAL A 1 97 ? 1.497 18.900 5.179 1.00 97.94 97 VAL A N 1
ATOM 739 C CA . VAL A 1 97 ? 0.501 19.191 6.216 1.00 97.94 97 VAL A CA 1
ATOM 740 C C . VAL A 1 97 ? -0.216 17.909 6.648 1.00 97.94 97 VAL A C 1
ATOM 742 O O . VAL A 1 97 ? -0.374 17.668 7.850 1.00 97.94 97 VAL A O 1
ATOM 745 N N . VAL A 1 98 ? -0.582 17.047 5.695 1.00 97.81 98 VAL A N 1
ATOM 746 C CA . VAL A 1 98 ? -1.169 15.727 5.968 1.00 97.81 98 VAL A CA 1
ATOM 747 C C . VAL A 1 98 ? -0.181 14.825 6.711 1.00 97.81 98 VAL A C 1
ATOM 749 O O . VAL A 1 98 ? -0.544 14.246 7.735 1.00 97.81 98 VAL A O 1
ATOM 752 N N . ALA A 1 99 ? 1.071 14.756 6.262 1.00 96.69 99 ALA A N 1
ATOM 753 C CA . ALA A 1 99 ? 2.122 13.954 6.876 1.00 96.69 99 ALA A CA 1
ATOM 754 C C . ALA A 1 99 ? 2.355 14.361 8.337 1.00 96.69 99 ALA A C 1
ATOM 756 O O . ALA A 1 99 ? 2.344 13.522 9.234 1.00 96.69 99 ALA A O 1
ATOM 757 N N . MET A 1 100 ? 2.461 15.664 8.606 1.00 97.94 100 MET A N 1
ATOM 758 C CA . MET A 1 100 ? 2.637 16.201 9.957 1.00 97.94 100 MET A CA 1
ATOM 759 C C . MET A 1 100 ? 1.433 15.884 10.851 1.00 97.94 100 MET A C 1
ATOM 761 O O . MET A 1 100 ? 1.604 15.476 12.000 1.00 97.94 100 MET A O 1
ATOM 765 N N . SER A 1 101 ? 0.206 15.999 10.337 1.00 98.06 101 SER A N 1
ATOM 766 C CA . SER A 1 101 ? -0.993 15.575 11.072 1.00 98.06 101 SER A CA 1
ATOM 767 C C . SER A 1 101 ? -0.942 14.093 11.443 1.00 98.06 101 SER A C 1
ATOM 769 O O . SER A 1 101 ? -1.196 13.738 12.602 1.00 98.06 101 SER A O 1
ATOM 771 N N . ILE A 1 102 ? -0.559 13.250 10.481 1.00 97.25 102 ILE A N 1
ATOM 772 C CA . ILE A 1 102 ? -0.431 11.805 10.641 1.00 97.25 102 ILE A CA 1
ATOM 773 C C . ILE A 1 102 ? 0.697 11.446 11.593 1.00 97.25 102 ILE A C 1
ATOM 775 O O . ILE A 1 102 ? 0.490 10.532 12.369 1.00 97.25 102 ILE A O 1
ATOM 779 N N . VAL A 1 103 ? 1.840 12.128 11.618 1.00 97.75 103 VAL A N 1
ATOM 780 C CA . VAL A 1 103 ? 2.935 11.829 12.560 1.00 97.75 103 VAL A CA 1
ATOM 781 C C . VAL A 1 103 ? 2.561 12.265 13.978 1.00 97.75 103 VAL A C 1
ATOM 783 O O . VAL A 1 103 ? 2.578 11.457 14.910 1.00 97.75 103 VAL A O 1
ATOM 786 N N . PHE A 1 104 ? 2.129 13.517 14.146 1.00 97.62 104 PHE A N 1
ATOM 787 C CA . PHE A 1 104 ? 1.885 14.121 15.462 1.00 97.62 104 PHE A CA 1
ATOM 788 C C . PHE A 1 104 ? 0.516 13.796 16.071 1.00 97.62 104 PHE A C 1
ATOM 790 O O . PHE A 1 104 ? 0.208 14.266 17.167 1.00 97.62 104 PHE A O 1
ATOM 797 N N . ASN A 1 105 ? -0.299 12.984 15.394 1.00 96.06 105 ASN A N 1
ATOM 798 C CA . ASN A 1 105 ? -1.634 12.584 15.838 1.00 96.06 105 ASN A CA 1
ATOM 799 C C . ASN A 1 105 ? -2.573 13.782 16.088 1.00 96.06 105 ASN A C 1
ATOM 801 O O . ASN A 1 105 ? -3.266 13.858 17.105 1.00 96.06 105 ASN A O 1
ATOM 805 N N . ARG A 1 106 ? -2.569 14.774 15.188 1.00 96.19 106 ARG A N 1
ATOM 806 C CA . ARG A 1 106 ? -3.359 16.012 15.329 1.00 96.19 106 ARG A CA 1
ATOM 807 C C . ARG A 1 106 ? -4.266 16.207 14.127 1.00 96.19 106 ARG A C 1
ATOM 809 O O . ARG A 1 106 ? -3.783 16.502 13.044 1.00 96.19 106 ARG A O 1
ATOM 816 N N . GLY A 1 107 ? -5.580 16.080 14.316 1.00 94.81 107 GLY A N 1
ATOM 817 C CA . GLY A 1 107 ? -6.552 16.267 13.229 1.00 94.81 107 GLY A CA 1
ATOM 818 C C . GLY A 1 107 ? -6.531 15.159 12.167 1.00 94.81 107 GLY A C 1
ATOM 819 O O . GLY A 1 107 ? -6.971 15.403 11.045 1.00 94.81 107 GLY A O 1
ATOM 820 N N . VAL A 1 108 ? -6.046 13.961 12.526 1.00 95.69 108 VAL A N 1
ATOM 821 C CA . VAL A 1 108 ? -5.786 12.838 11.607 1.00 95.69 108 VAL A CA 1
ATOM 822 C C . VAL A 1 108 ? -6.994 12.515 10.737 1.00 95.69 108 VAL A C 1
ATOM 824 O O . VAL A 1 108 ? -6.846 12.454 9.526 1.00 95.69 108 VAL A O 1
ATOM 827 N N . ALA A 1 109 ? -8.196 12.381 11.309 1.00 92.38 109 ALA A N 1
ATOM 828 C CA . ALA A 1 109 ? -9.392 12.072 10.521 1.00 92.38 109 ALA A CA 1
ATOM 829 C C . ALA A 1 109 ? -9.637 13.069 9.379 1.00 92.38 109 ALA A C 1
ATOM 831 O O . ALA A 1 109 ? -9.889 12.664 8.250 1.00 92.38 109 ALA A O 1
ATOM 832 N N . ILE A 1 110 ? -9.577 14.372 9.668 1.00 94.94 110 ILE A N 1
ATOM 833 C CA . ILE A 1 110 ? -9.870 15.419 8.681 1.00 94.94 110 ILE A CA 1
ATOM 834 C C . ILE A 1 110 ? -8.763 15.458 7.630 1.00 94.94 110 ILE A C 1
ATOM 836 O O . ILE A 1 110 ? -9.048 15.492 6.436 1.00 94.94 110 ILE A O 1
ATOM 840 N N . LEU A 1 111 ? -7.502 15.419 8.062 1.00 97.75 111 LEU A N 1
ATOM 841 C CA . LEU A 1 111 ? -6.373 15.512 7.143 1.00 97.75 111 LEU A CA 1
ATOM 842 C C . LEU A 1 111 ? -6.172 14.233 6.328 1.00 97.75 111 LEU A C 1
ATOM 844 O O . LEU A 1 111 ? -5.723 14.320 5.193 1.00 97.75 111 LEU A O 1
ATOM 848 N N . ALA A 1 112 ? -6.583 13.070 6.828 1.00 97.19 112 ALA A N 1
ATOM 849 C CA . ALA A 1 112 ? -6.621 11.845 6.038 1.00 97.19 112 ALA A CA 1
ATOM 850 C C . ALA A 1 112 ? -7.645 11.936 4.895 1.00 97.19 112 ALA A C 1
ATOM 852 O O . ALA A 1 112 ? -7.364 11.463 3.800 1.00 97.19 112 ALA A O 1
ATOM 853 N N . TRP A 1 113 ? -8.788 12.609 5.091 1.00 96.81 113 TRP A N 1
ATOM 854 C CA . TRP A 1 113 ? -9.708 12.910 3.985 1.00 96.81 113 TRP A CA 1
ATOM 855 C C . TRP A 1 113 ? -9.107 13.892 2.977 1.00 96.81 113 TRP A C 1
ATOM 857 O O . TRP A 1 113 ? -9.300 13.717 1.777 1.00 96.81 113 TRP A O 1
ATOM 867 N N . VAL A 1 114 ? -8.360 14.902 3.435 1.00 97.31 114 VAL A N 1
ATOM 868 C CA . VAL A 1 114 ? -7.623 15.808 2.535 1.00 97.31 114 VAL A CA 1
ATOM 869 C C . VAL A 1 114 ? -6.576 15.032 1.731 1.00 97.31 114 VAL A C 1
ATOM 871 O O . VAL A 1 114 ? -6.505 15.197 0.516 1.00 97.31 114 VAL A O 1
ATOM 874 N N . GLY A 1 115 ? -5.820 14.143 2.379 1.00 96.19 115 GLY A N 1
ATOM 875 C CA . GLY A 1 115 ? -4.866 13.247 1.726 1.00 96.19 115 GLY A CA 1
ATOM 876 C C . GLY A 1 115 ? -5.528 12.304 0.721 1.00 96.19 115 GLY A C 1
ATOM 877 O O . GLY A 1 115 ? -5.027 12.139 -0.390 1.00 96.19 115 GLY A O 1
ATOM 878 N N . LEU A 1 116 ? -6.703 11.760 1.051 1.00 96.00 116 LEU A N 1
ATOM 879 C CA . LEU A 1 116 ? -7.497 10.950 0.127 1.00 96.00 116 LEU A CA 1
ATOM 880 C C . LEU A 1 116 ? -7.943 11.758 -1.102 1.00 96.00 116 LEU A C 1
ATOM 882 O O . LEU A 1 116 ? -7.832 11.290 -2.226 1.00 96.00 116 LEU A O 1
ATOM 886 N N . LEU A 1 117 ? -8.419 12.992 -0.921 1.00 96.06 117 LEU A N 1
ATOM 887 C CA . LEU A 1 117 ? -8.808 13.848 -2.049 1.00 96.06 117 LEU A CA 1
ATOM 888 C C . LEU A 1 117 ? -7.607 14.234 -2.918 1.00 96.06 117 LEU A C 1
ATOM 890 O O . LEU A 1 117 ? -7.711 14.238 -4.142 1.00 96.06 117 LEU A O 1
ATOM 894 N N . HIS A 1 118 ? -6.467 14.531 -2.292 1.00 94.06 118 HIS A N 1
ATOM 895 C CA . HIS A 1 118 ? -5.217 14.802 -2.995 1.00 94.06 118 HIS A CA 1
ATOM 896 C C . HIS A 1 118 ? -4.763 13.589 -3.817 1.00 94.06 118 HIS A C 1
ATOM 898 O O . HIS A 1 118 ? -4.423 13.737 -4.985 1.00 94.06 118 HIS A O 1
ATOM 904 N N . THR A 1 119 ? -4.805 12.385 -3.247 1.00 92.38 119 THR A N 1
ATOM 905 C CA . THR A 1 119 ? -4.441 11.156 -3.972 1.00 92.38 119 THR A CA 1
ATOM 906 C C . THR A 1 119 ? -5.417 10.849 -5.101 1.00 92.38 119 THR A C 1
ATOM 908 O O . THR A 1 119 ? -4.973 10.522 -6.192 1.00 92.38 119 THR A O 1
ATOM 911 N N . VAL A 1 120 ? -6.725 11.057 -4.921 1.00 92.81 120 VAL A N 1
ATOM 912 C CA . VAL A 1 120 ? -7.701 10.956 -6.024 1.00 92.81 120 VAL A CA 1
ATOM 913 C C . VAL A 1 120 ? -7.390 11.946 -7.148 1.00 92.81 120 VAL A C 1
ATOM 915 O O . VAL A 1 120 ? -7.481 11.584 -8.318 1.00 92.81 120 VAL A O 1
ATOM 918 N N . TYR A 1 121 ? -6.999 13.179 -6.816 1.00 91.81 121 TYR A N 1
ATOM 919 C CA . TYR A 1 121 ? -6.565 14.156 -7.815 1.00 91.81 121 TYR A CA 1
ATOM 920 C C . TYR A 1 121 ? -5.335 13.666 -8.588 1.00 91.81 121 TYR A C 1
ATOM 922 O O . TYR A 1 121 ? -5.366 13.677 -9.815 1.00 91.81 121 TYR A O 1
ATOM 930 N N . VAL A 1 122 ? -4.289 13.202 -7.894 1.00 88.94 122 VAL A N 1
ATOM 931 C CA . VAL A 1 122 ? -3.079 12.658 -8.535 1.00 88.94 122 VAL A CA 1
ATOM 932 C C . VAL A 1 122 ? -3.441 11.487 -9.448 1.00 88.94 122 VAL A C 1
ATOM 934 O O . VAL A 1 122 ? -3.083 11.501 -10.621 1.00 88.94 122 VAL A O 1
ATOM 937 N N . TRP A 1 123 ? -4.232 10.540 -8.951 1.00 87.88 123 TRP A N 1
ATOM 938 C CA . TRP A 1 123 ? -4.639 9.357 -9.702 1.00 87.88 123 TRP A CA 1
ATOM 939 C C . TRP A 1 123 ? -5.390 9.698 -10.994 1.00 87.88 123 TRP A C 1
ATOM 941 O O . TRP A 1 123 ? -5.094 9.166 -12.057 1.00 87.88 123 TRP A O 1
ATOM 951 N N . VAL A 1 124 ? -6.360 10.613 -10.932 1.00 88.88 124 VAL A N 1
ATOM 952 C CA . VAL A 1 124 ? -7.204 10.944 -12.092 1.00 88.88 124 VAL A CA 1
ATOM 953 C C . VAL A 1 124 ? -6.511 11.902 -13.057 1.00 88.88 124 VAL A C 1
ATOM 955 O O . VAL A 1 124 ? -6.648 11.750 -14.267 1.00 88.88 124 VAL A O 1
ATOM 958 N N . VAL A 1 125 ? -5.821 12.920 -12.541 1.00 87.81 125 VAL A N 1
ATOM 959 C CA . VAL A 1 125 ? -5.314 14.039 -13.353 1.00 87.81 125 VAL A CA 1
ATOM 960 C C . VAL A 1 125 ? -3.889 13.806 -13.827 1.00 87.81 125 VAL A C 1
ATOM 962 O O . VAL A 1 125 ? -3.543 14.233 -14.924 1.00 87.81 125 VAL A O 1
ATOM 965 N N . LEU A 1 126 ? -3.057 13.176 -13.002 1.00 85.00 126 LEU A N 1
ATOM 966 C CA . LEU A 1 126 ? -1.647 12.974 -13.315 1.00 85.00 126 LEU A CA 1
ATOM 967 C C . LEU A 1 126 ? -1.422 11.557 -13.842 1.00 85.00 126 LEU A C 1
ATOM 969 O O . LEU A 1 126 ? -0.896 11.380 -14.935 1.00 85.00 126 LEU A O 1
ATOM 973 N N . GLU A 1 127 ? -1.928 10.552 -13.134 1.00 81.81 127 GLU A N 1
ATOM 974 C CA . GLU A 1 127 ? -1.762 9.147 -13.526 1.00 81.81 127 GLU A CA 1
ATOM 975 C C . GLU A 1 127 ? -2.827 8.664 -14.523 1.00 81.81 127 GLU A C 1
ATOM 977 O O . GLU A 1 127 ? -2.706 7.568 -15.049 1.00 81.81 127 GLU A O 1
ATOM 982 N N . HIS A 1 128 ? -3.876 9.449 -14.804 1.00 83.12 128 HIS A N 1
ATOM 983 C CA . HIS A 1 128 ? -4.961 9.079 -15.729 1.00 83.12 128 HIS A CA 1
ATOM 984 C C . HIS A 1 128 ? -5.631 7.721 -15.424 1.00 83.12 128 HIS A C 1
ATOM 986 O O . HIS A 1 128 ? -6.179 7.069 -16.315 1.00 83.12 128 HIS A O 1
ATOM 992 N N . GLY A 1 129 ? -5.633 7.311 -14.155 1.00 74.75 129 GLY A N 1
ATOM 993 C CA . GLY A 1 129 ? -6.151 6.026 -13.693 1.00 74.75 129 GLY A CA 1
ATOM 994 C C . GLY A 1 129 ? -5.110 4.905 -13.591 1.00 74.75 129 GLY A C 1
ATOM 995 O O . GLY A 1 129 ? -5.489 3.815 -13.165 1.00 74.75 129 GLY A O 1
ATOM 996 N N . GLY A 1 130 ? -3.849 5.159 -13.958 1.00 71.44 130 GLY A N 1
ATOM 997 C CA . GLY A 1 130 ? -2.725 4.224 -13.864 1.00 71.44 130 GLY A CA 1
ATOM 998 C C . GLY A 1 130 ? -1.804 4.236 -15.090 1.00 71.44 130 GLY A C 1
ATOM 999 O O . GLY A 1 130 ? -2.160 4.755 -16.148 1.00 71.44 130 GLY A O 1
ATOM 1000 N N . ASP A 1 131 ? -0.619 3.633 -14.961 1.00 61.97 131 ASP A N 1
ATOM 1001 C CA . ASP A 1 131 ? 0.281 3.401 -16.097 1.00 61.97 131 ASP A CA 1
ATOM 1002 C C . ASP A 1 131 ? -0.129 2.111 -16.823 1.00 61.97 131 ASP A C 1
ATOM 1004 O O . ASP A 1 131 ? 0.181 0.992 -16.412 1.00 61.97 131 ASP A O 1
ATOM 1008 N N . PHE A 1 132 ? -0.919 2.264 -17.885 1.00 59.62 132 PHE A N 1
ATOM 1009 C CA . PHE A 1 132 ? -1.457 1.142 -18.648 1.00 59.62 132 PHE A CA 1
ATOM 1010 C C . PHE A 1 132 ? -0.543 0.825 -19.843 1.00 59.62 132 PHE A C 1
ATOM 1012 O O . PHE A 1 132 ? -0.660 1.452 -20.899 1.00 59.62 132 PHE A O 1
ATOM 1019 N N . GLY A 1 133 ? 0.343 -0.176 -19.741 1.00 56.72 133 GLY A N 1
ATOM 1020 C CA . GLY A 1 133 ? 1.187 -0.534 -20.887 1.00 56.72 133 GLY A CA 1
ATOM 1021 C C . GLY A 1 133 ? 2.287 -1.566 -20.643 1.00 56.72 133 GLY A C 1
ATOM 1022 O O . GLY A 1 133 ? 2.245 -2.358 -19.714 1.00 56.72 133 GLY A O 1
ATOM 1023 N N . GLN A 1 134 ? 3.294 -1.571 -21.522 1.00 55.31 134 GLN A N 1
ATOM 1024 C CA . GLN A 1 134 ? 4.458 -2.470 -21.429 1.00 55.31 134 GLN A CA 1
ATOM 1025 C C . GLN A 1 134 ? 5.410 -2.129 -20.268 1.00 55.31 134 GLN A C 1
ATOM 1027 O O . GLN A 1 134 ? 6.370 -2.866 -20.050 1.00 55.31 134 GLN A O 1
ATOM 1032 N N . GLN A 1 135 ? 5.170 -1.016 -19.567 1.00 54.94 135 GLN A N 1
ATOM 1033 C CA . GLN A 1 135 ? 6.072 -0.439 -18.567 1.00 54.94 135 GLN A CA 1
ATOM 1034 C C . GLN A 1 135 ? 5.572 -0.593 -17.120 1.00 54.94 135 GLN A C 1
ATOM 1036 O O . GLN A 1 135 ? 6.372 -0.439 -16.205 1.00 54.94 135 GLN A O 1
ATOM 1041 N N . GLY A 1 136 ? 4.310 -0.991 -16.904 1.00 61.56 136 GLY A N 1
ATOM 1042 C CA . GLY A 1 136 ? 3.727 -1.143 -15.568 1.00 61.56 136 GLY A CA 1
ATOM 1043 C C . GLY A 1 136 ? 2.517 -2.081 -15.546 1.00 61.56 136 GLY A C 1
ATOM 1044 O O . GLY A 1 136 ? 1.862 -2.295 -16.567 1.00 61.56 136 GLY A O 1
ATOM 1045 N N . THR A 1 137 ? 2.238 -2.685 -14.386 1.00 65.38 137 THR A N 1
ATOM 1046 C CA . THR A 1 137 ? 1.088 -3.592 -14.178 1.00 65.38 137 THR A CA 1
ATOM 1047 C C . THR A 1 137 ? 0.069 -3.083 -13.164 1.00 65.38 137 THR A C 1
ATOM 1049 O O . THR A 1 137 ? -0.904 -3.782 -12.888 1.00 65.38 137 THR A O 1
ATOM 1052 N N . ASP A 1 138 ? 0.270 -1.879 -12.641 1.00 67.88 138 ASP A N 1
ATOM 1053 C CA . ASP A 1 138 ? -0.401 -1.402 -11.437 1.00 67.88 138 ASP A CA 1
ATOM 1054 C C . ASP A 1 138 ? -1.374 -0.272 -11.819 1.00 67.88 138 ASP A C 1
ATOM 1056 O O . ASP A 1 138 ? -1.141 0.444 -12.798 1.00 67.88 138 ASP A O 1
ATOM 1060 N N . PRO A 1 139 ? -2.472 -0.046 -11.077 1.00 67.50 139 PRO A N 1
ATOM 1061 C CA . PRO A 1 139 ? -3.461 0.980 -11.411 1.00 67.50 139 PRO A CA 1
ATOM 1062 C C . PRO A 1 139 ? -2.992 2.397 -11.030 1.00 67.50 139 PRO A C 1
ATOM 1064 O O . PRO A 1 139 ? -3.818 3.260 -10.752 1.00 67.50 139 PRO A O 1
ATOM 1067 N N . GLY A 1 140 ? -1.682 2.647 -11.000 1.00 75.19 140 GLY A N 1
ATOM 1068 C CA . GLY A 1 140 ? -1.070 3.885 -10.517 1.00 75.19 140 GLY A CA 1
ATOM 1069 C C . GLY A 1 140 ? -0.768 3.872 -9.017 1.00 75.19 140 GLY A C 1
ATOM 1070 O O . GLY A 1 140 ? -1.336 3.099 -8.239 1.00 75.19 140 GLY A O 1
ATOM 1071 N N . ASP A 1 141 ? 0.147 4.740 -8.598 1.00 78.50 141 ASP A N 1
ATOM 1072 C CA . ASP A 1 141 ? 0.692 4.742 -7.235 1.00 78.50 141 ASP A CA 1
ATOM 1073 C C . ASP A 1 141 ? -0.301 5.321 -6.255 1.00 78.50 141 ASP A C 1
ATOM 1075 O O . ASP A 1 141 ? -0.507 4.808 -5.153 1.00 78.50 141 ASP A O 1
ATOM 1079 N N . ALA A 1 142 ? -0.984 6.383 -6.675 1.00 86.50 142 ALA A N 1
ATOM 1080 C CA . ALA A 1 142 ? -1.927 7.088 -5.837 1.00 86.50 142 ALA A CA 1
ATOM 1081 C C . ALA A 1 142 ? -3.028 6.168 -5.287 1.00 86.50 142 ALA A C 1
ATOM 1083 O O . ALA A 1 142 ? -3.511 6.412 -4.178 1.00 86.50 142 ALA A O 1
ATOM 1084 N N . PHE A 1 143 ? -3.389 5.086 -5.987 1.00 87.81 143 PHE A N 1
ATOM 1085 C CA . PHE A 1 143 ? -4.388 4.123 -5.519 1.00 87.81 143 PHE A CA 1
ATOM 1086 C C . PHE A 1 143 ? -3.968 3.426 -4.212 1.00 87.81 143 PHE A C 1
ATOM 1088 O O . PHE A 1 143 ? -4.779 3.297 -3.288 1.00 87.81 143 PHE A O 1
ATOM 1095 N N . ALA A 1 144 ? -2.701 3.031 -4.072 1.00 90.62 144 ALA A N 1
ATOM 1096 C CA . ALA A 1 144 ? -2.197 2.408 -2.847 1.00 90.62 144 ALA A CA 1
ATOM 1097 C C . ALA A 1 144 ? -2.252 3.376 -1.656 1.00 90.62 144 ALA A C 1
ATOM 1099 O O . ALA A 1 144 ? -2.631 3.006 -0.539 1.00 90.62 144 ALA A O 1
ATOM 1100 N N . TYR A 1 145 ? -1.971 4.656 -1.901 1.00 92.81 145 TYR A N 1
ATOM 1101 C CA . TYR A 1 145 ? -2.116 5.693 -0.885 1.00 92.81 145 TYR A CA 1
ATOM 1102 C C . TYR A 1 145 ? -3.583 5.923 -0.503 1.00 92.81 145 TYR A C 1
ATOM 1104 O O . TYR A 1 145 ? -3.865 6.143 0.676 1.00 92.81 145 TYR A O 1
ATOM 1112 N N . MET A 1 146 ? -4.536 5.820 -1.439 1.00 94.25 146 MET A N 1
ATOM 1113 C CA . MET A 1 146 ? -5.968 5.869 -1.102 1.00 94.25 146 MET A CA 1
ATOM 1114 C C . MET A 1 146 ? -6.352 4.750 -0.130 1.00 94.25 146 MET A C 1
ATOM 1116 O O . MET A 1 146 ? -7.027 5.005 0.872 1.00 94.25 146 MET A O 1
ATOM 1120 N N . VAL A 1 147 ? -5.883 3.524 -0.388 1.00 96.44 147 VAL A N 1
ATOM 1121 C CA . VAL A 1 147 ? -6.064 2.374 0.512 1.00 96.44 147 VAL A CA 1
ATOM 1122 C C . VAL A 1 147 ? -5.506 2.688 1.901 1.00 96.44 147 VAL A C 1
ATOM 1124 O O . VAL A 1 147 ? -6.201 2.500 2.904 1.00 96.44 147 VAL A O 1
ATOM 1127 N N . MET A 1 148 ? -4.290 3.232 1.975 1.00 96.44 148 MET A N 1
ATOM 1128 C CA . MET A 1 148 ? -3.689 3.637 3.246 1.00 96.44 148 MET A CA 1
ATOM 1129 C C . MET A 1 148 ? -4.489 4.721 3.962 1.00 96.44 148 MET A C 1
ATOM 1131 O O . MET A 1 148 ? -4.711 4.608 5.167 1.00 96.44 148 MET A O 1
ATOM 1135 N N . PHE A 1 149 ? -4.994 5.738 3.262 1.00 97.75 149 PHE A N 1
ATOM 1136 C CA . PHE A 1 149 ? -5.837 6.758 3.887 1.00 97.75 149 PHE A CA 1
ATOM 1137 C C . PHE A 1 149 ? -7.136 6.171 4.447 1.00 97.75 149 PHE A C 1
ATOM 1139 O O . PHE A 1 149 ? -7.540 6.559 5.547 1.00 97.75 149 PHE A O 1
ATOM 1146 N N . PHE A 1 150 ? -7.753 5.186 3.784 1.00 97.69 150 PHE A N 1
ATOM 1147 C CA . PHE A 1 150 ? -8.885 4.464 4.372 1.00 97.69 150 PHE A CA 1
ATOM 1148 C C . PHE A 1 150 ? -8.493 3.705 5.646 1.00 97.69 150 PHE A C 1
ATOM 1150 O O . PHE A 1 150 ? -9.222 3.791 6.637 1.00 97.69 150 PHE A O 1
ATOM 1157 N N . PHE A 1 151 ? -7.336 3.034 5.676 1.00 98.25 151 PHE A N 1
ATOM 1158 C CA . PHE A 1 151 ? -6.831 2.392 6.897 1.00 98.25 151 PHE A CA 1
ATOM 1159 C C . PHE A 1 151 ? -6.532 3.395 8.017 1.00 98.25 151 PHE A C 1
ATOM 1161 O O . PHE A 1 151 ? -6.852 3.125 9.174 1.00 98.25 151 PHE A O 1
ATOM 1168 N N . ILE A 1 152 ? -5.985 4.569 7.699 1.00 98.19 152 ILE A N 1
ATOM 1169 C CA . ILE A 1 152 ? -5.722 5.642 8.668 1.00 98.19 152 ILE A CA 1
ATOM 1170 C C . ILE A 1 152 ? -7.031 6.163 9.268 1.00 98.19 152 ILE A C 1
ATOM 1172 O O . ILE A 1 152 ? -7.139 6.287 10.489 1.00 98.19 152 ILE A O 1
ATOM 1176 N N . ILE A 1 153 ? -8.049 6.411 8.437 1.00 97.44 153 ILE A N 1
ATOM 1177 C CA . ILE A 1 153 ? -9.388 6.822 8.889 1.00 97.44 153 ILE A CA 1
ATOM 1178 C C . ILE A 1 153 ? -10.006 5.734 9.777 1.00 97.44 153 ILE A C 1
ATOM 1180 O O . ILE A 1 153 ? -10.568 6.035 10.835 1.00 97.44 153 ILE A O 1
ATOM 1184 N N . ALA A 1 154 ? -9.880 4.467 9.377 1.00 97.38 154 ALA A N 1
ATOM 1185 C CA . ALA A 1 154 ? -10.367 3.337 10.155 1.00 97.38 154 ALA A CA 1
ATOM 1186 C C . ALA A 1 154 ? -9.664 3.239 11.516 1.00 97.38 154 ALA A C 1
ATOM 1188 O O . ALA A 1 154 ? -10.330 3.116 12.544 1.00 97.38 154 ALA A O 1
ATOM 1189 N N . ALA A 1 155 ? -8.340 3.359 11.553 1.00 97.25 155 ALA A N 1
ATOM 1190 C CA . ALA A 1 155 ? -7.552 3.275 12.776 1.00 97.25 155 ALA A CA 1
ATOM 1191 C C . ALA A 1 155 ? -7.800 4.443 13.738 1.00 97.25 155 ALA A C 1
ATOM 1193 O O . ALA A 1 155 ? -7.927 4.225 14.941 1.00 97.25 155 ALA A O 1
ATOM 1194 N N . ASP A 1 156 ? -7.942 5.667 13.228 1.00 96.62 156 ASP A N 1
ATOM 1195 C CA . ASP A 1 156 ? -8.299 6.835 14.041 1.00 96.62 156 ASP A CA 1
ATOM 1196 C C . ASP A 1 156 ? -9.714 6.718 14.642 1.00 96.62 156 ASP A C 1
ATOM 1198 O O . ASP A 1 156 ? -9.992 7.200 15.742 1.00 96.62 156 ASP A O 1
ATOM 1202 N N . ARG A 1 157 ? -10.637 6.042 13.953 1.00 95.12 157 ARG A N 1
ATOM 1203 C CA . ARG A 1 157 ? -11.940 5.688 14.529 1.00 95.12 157 ARG A CA 1
ATOM 1204 C C . ARG A 1 157 ? -11.808 4.588 15.583 1.00 95.12 157 ARG A C 1
ATOM 1206 O O . ARG A 1 157 ? -12.431 4.696 16.638 1.00 95.12 157 ARG A O 1
ATOM 1213 N N . HIS A 1 158 ? -11.007 3.559 15.312 1.00 96.38 158 HIS A N 1
ATOM 1214 C CA . HIS A 1 158 ? -10.772 2.436 16.225 1.00 96.38 158 HIS A CA 1
ATOM 1215 C C . HIS A 1 158 ? -10.161 2.886 17.554 1.00 96.38 158 HIS A C 1
ATOM 1217 O O . HIS A 1 158 ? -10.576 2.414 18.606 1.00 96.38 158 HIS A O 1
ATOM 1223 N N . SER A 1 159 ? -9.246 3.859 17.537 1.00 95.62 159 SER A N 1
ATOM 1224 C CA . SER A 1 159 ? -8.642 4.398 18.764 1.00 95.62 159 SER A CA 1
ATOM 1225 C C . SER A 1 159 ? -9.664 5.044 19.711 1.00 95.62 159 SER A C 1
ATOM 1227 O O . SER A 1 159 ? -9.460 5.067 20.923 1.00 95.62 159 SER A O 1
ATOM 1229 N N . ARG A 1 160 ? -10.791 5.528 19.170 1.00 93.50 160 ARG A N 1
ATOM 1230 C CA . ARG A 1 160 ? -11.906 6.138 19.915 1.00 93.50 160 ARG A CA 1
ATOM 1231 C C . ARG A 1 160 ? -13.026 5.147 20.234 1.00 93.50 160 ARG A C 1
ATOM 1233 O O . ARG A 1 160 ? -13.753 5.331 21.205 1.00 93.50 160 ARG A O 1
ATOM 1240 N N . SER A 1 161 ? -13.192 4.119 19.406 1.00 93.31 161 SER A N 1
ATOM 1241 C CA . SER A 1 161 ? -14.195 3.066 19.558 1.00 93.31 161 SER A CA 1
ATOM 1242 C C . SER A 1 161 ? -13.590 1.735 19.090 1.00 93.31 161 SER A C 1
ATOM 1244 O O . SER A 1 161 ? -13.658 1.431 17.895 1.00 93.31 161 SER A O 1
ATOM 1246 N N . PRO A 1 162 ? -12.963 0.964 20.003 1.00 92.62 162 PRO A N 1
ATOM 1247 C CA . PRO A 1 162 ? -12.118 -0.179 19.658 1.00 92.62 162 PRO A CA 1
ATOM 1248 C C . PRO A 1 162 ? -12.942 -1.443 19.379 1.00 92.62 162 PRO A C 1
ATOM 1250 O O . PRO A 1 162 ? -12.802 -2.464 20.046 1.00 92.62 162 PRO A O 1
ATOM 1253 N N . ASP A 1 163 ? -13.834 -1.358 18.397 1.00 93.50 163 ASP A N 1
ATOM 1254 C CA . ASP A 1 163 ? -14.648 -2.468 17.910 1.00 93.50 163 ASP A CA 1
ATOM 1255 C C . ASP A 1 163 ? -14.570 -2.511 16.372 1.00 93.50 163 ASP A C 1
ATOM 1257 O O . ASP A 1 163 ? -15.294 -1.767 15.693 1.00 93.50 163 ASP A O 1
ATOM 1261 N N . PRO A 1 164 ? -13.701 -3.369 15.799 1.00 93.25 164 PRO A N 1
ATOM 1262 C CA . PRO A 1 164 ? -13.540 -3.487 14.352 1.00 93.25 164 PRO A CA 1
ATOM 1263 C C . PRO A 1 164 ? -14.840 -3.880 13.639 1.00 93.25 164 PRO A C 1
ATOM 1265 O O . PRO A 1 164 ? -15.046 -3.492 12.489 1.00 93.25 164 PRO A O 1
ATOM 1268 N N . SER A 1 165 ? -15.754 -4.575 14.329 1.00 92.94 165 SER A N 1
ATOM 1269 C CA . SER A 1 165 ? -17.039 -5.014 13.768 1.00 92.94 165 SER A CA 1
ATOM 1270 C C . SER A 1 165 ? -18.046 -3.885 13.552 1.00 92.94 165 SER A C 1
ATOM 1272 O O . SER A 1 165 ? -19.030 -4.052 12.833 1.00 92.94 165 SER A O 1
ATOM 1274 N N . LYS A 1 166 ? -17.785 -2.708 14.135 1.00 92.38 166 LYS A N 1
ATOM 1275 C CA . LYS A 1 166 ? -18.597 -1.485 13.998 1.00 92.38 166 LYS A CA 1
ATOM 1276 C C . LYS A 1 166 ? -17.852 -0.361 13.276 1.00 92.38 166 LYS A C 1
ATOM 1278 O O . LYS A 1 166 ? -18.207 0.825 13.405 1.00 92.38 166 LYS A O 1
ATOM 1283 N N . ASN A 1 167 ? -16.789 -0.721 12.565 1.00 95.19 167 ASN A N 1
ATOM 1284 C CA . ASN A 1 167 ? -15.923 0.195 11.850 1.00 95.19 167 ASN A CA 1
ATOM 1285 C C . ASN A 1 167 ? -15.928 -0.116 10.354 1.00 95.19 167 ASN A C 1
ATOM 1287 O O . ASN A 1 167 ? -15.077 -0.835 9.837 1.00 95.19 167 ASN A O 1
ATOM 1291 N N . GLU A 1 168 ? -16.890 0.479 9.655 1.00 95.06 168 GLU A N 1
ATOM 1292 C CA . GLU A 1 168 ? -17.091 0.310 8.216 1.00 95.06 168 GLU A CA 1
ATOM 1293 C C . GLU A 1 168 ? -15.858 0.646 7.361 1.00 95.06 168 GLU A C 1
ATOM 1295 O O . GLU A 1 168 ? -15.709 0.119 6.259 1.00 95.06 168 GLU A O 1
ATOM 1300 N N . TYR A 1 169 ? -14.958 1.495 7.865 1.00 96.12 169 TYR A N 1
ATOM 1301 C CA . TYR A 1 169 ? -13.766 1.907 7.132 1.00 96.12 169 TYR A CA 1
ATOM 1302 C C . TYR A 1 169 ? -12.706 0.809 7.055 1.00 96.12 169 TYR A C 1
ATOM 1304 O O . TYR A 1 169 ? -11.964 0.802 6.081 1.00 96.12 169 TYR A O 1
ATOM 1312 N N . PHE A 1 170 ? -12.646 -0.135 8.005 1.00 97.19 170 PHE A N 1
ATOM 1313 C CA . PHE A 1 170 ? -11.747 -1.288 7.861 1.00 97.19 170 PHE A CA 1
ATOM 1314 C C . PHE A 1 170 ? -12.184 -2.174 6.699 1.00 97.19 170 PHE A C 1
ATOM 1316 O O . PHE A 1 170 ? -11.370 -2.477 5.830 1.00 97.19 170 PHE A O 1
ATOM 1323 N N . THR A 1 171 ? -13.483 -2.475 6.615 1.00 96.62 171 THR A N 1
ATOM 1324 C CA . THR A 1 171 ? -14.046 -3.235 5.493 1.00 96.62 171 THR A CA 1
ATOM 1325 C C . THR A 1 171 ? -13.836 -2.503 4.178 1.00 96.62 171 THR A C 1
ATOM 1327 O O . THR A 1 171 ? -13.444 -3.117 3.191 1.00 96.62 171 THR A O 1
ATOM 1330 N N . LEU A 1 172 ? -14.065 -1.186 4.155 1.00 96.19 172 LEU A N 1
ATOM 1331 C CA . LEU A 1 172 ? -13.829 -0.372 2.967 1.00 96.19 172 LEU A CA 1
ATOM 1332 C C . LEU A 1 172 ? -12.354 -0.422 2.545 1.00 96.19 172 LEU A C 1
ATOM 1334 O O . LEU A 1 172 ? -12.075 -0.748 1.397 1.00 96.19 172 LEU A O 1
ATOM 1338 N N . ALA A 1 173 ? -11.422 -0.166 3.467 1.00 97.75 173 ALA A N 1
ATOM 1339 C CA . ALA A 1 173 ? -9.986 -0.206 3.199 1.00 97.75 173 ALA A CA 1
ATOM 1340 C C . ALA A 1 173 ? -9.553 -1.577 2.666 1.00 97.75 173 ALA A C 1
ATOM 1342 O O . ALA A 1 173 ? -8.879 -1.662 1.643 1.00 97.75 173 ALA A O 1
ATOM 1343 N N . ARG A 1 174 ? -10.010 -2.657 3.308 1.00 98.06 174 ARG A N 1
ATOM 1344 C CA . ARG A 1 174 ? -9.731 -4.032 2.894 1.00 98.06 174 ARG A CA 1
ATOM 1345 C C . ARG A 1 174 ? -10.292 -4.351 1.506 1.00 98.06 174 ARG A C 1
ATOM 1347 O O . ARG A 1 174 ? -9.604 -5.000 0.726 1.00 98.06 174 ARG A O 1
ATOM 1354 N N . LEU A 1 175 ? -11.511 -3.915 1.185 1.00 97.62 175 LEU A N 1
ATOM 1355 C CA . LEU A 1 175 ? -12.105 -4.127 -0.139 1.00 97.62 175 LEU A CA 1
ATOM 1356 C C . LEU A 1 175 ? -11.336 -3.382 -1.228 1.00 97.62 175 LEU A C 1
ATOM 1358 O O . LEU A 1 175 ? -11.008 -3.984 -2.244 1.00 97.62 175 LEU A O 1
ATOM 1362 N N . TRP A 1 176 ? -11.012 -2.107 -1.005 1.00 96.62 176 TRP A N 1
ATOM 1363 C CA . TRP A 1 176 ? -10.201 -1.325 -1.940 1.00 96.62 176 TRP A CA 1
ATOM 1364 C C . TRP A 1 176 ? -8.812 -1.932 -2.117 1.00 96.62 176 TRP A C 1
ATOM 1366 O O . TRP A 1 176 ? -8.330 -2.025 -3.241 1.00 96.62 176 TRP A O 1
ATOM 1376 N N . PHE A 1 177 ? -8.214 -2.448 -1.041 1.00 97.75 177 PHE A N 1
ATOM 1377 C CA . PHE A 1 177 ? -6.957 -3.177 -1.137 1.00 97.75 177 PHE A CA 1
ATOM 1378 C C . PHE A 1 177 ? -7.101 -4.482 -1.927 1.00 97.75 177 PHE A C 1
ATOM 1380 O O . PHE A 1 177 ? -6.245 -4.829 -2.730 1.00 97.75 177 PHE A O 1
ATOM 1387 N N . GLY A 1 178 ? -8.207 -5.200 -1.743 1.00 97.62 178 GLY A N 1
ATOM 1388 C CA . GLY A 1 178 ? -8.514 -6.391 -2.526 1.00 97.62 178 GLY A CA 1
ATOM 1389 C C . GLY A 1 178 ? -8.728 -6.098 -4.009 1.00 97.62 178 GLY A C 1
ATOM 1390 O O . GLY A 1 178 ? -8.283 -6.883 -4.838 1.00 97.62 178 GLY A O 1
ATOM 1391 N N . PHE A 1 179 ? -9.361 -4.973 -4.355 1.00 95.50 179 PHE A N 1
ATOM 1392 C CA . PHE A 1 179 ? -9.513 -4.541 -5.747 1.00 95.50 179 PHE A CA 1
ATOM 1393 C C . PHE A 1 179 ? -8.186 -4.138 -6.383 1.00 95.50 179 PHE A C 1
ATOM 1395 O O . PHE A 1 179 ? -7.974 -4.469 -7.545 1.00 95.50 179 PHE A O 1
ATOM 1402 N N . LEU A 1 180 ? -7.299 -3.501 -5.617 1.00 93.31 180 LEU A N 1
ATOM 1403 C CA . LEU A 1 180 ? -5.931 -3.206 -6.036 1.00 93.31 180 LEU A CA 1
ATOM 1404 C C . LEU A 1 180 ? -5.193 -4.497 -6.429 1.00 93.31 180 LEU A C 1
ATOM 1406 O O . LEU A 1 180 ? -4.834 -4.671 -7.586 1.00 93.31 180 LEU A O 1
ATOM 1410 N N . TRP A 1 181 ? -5.132 -5.481 -5.525 1.00 95.06 181 TRP A N 1
ATOM 1411 C CA . TRP A 1 181 ? -4.520 -6.786 -5.820 1.00 95.06 181 TRP A CA 1
ATOM 1412 C C . TRP A 1 181 ? -5.228 -7.571 -6.932 1.00 95.06 181 TRP A C 1
ATOM 1414 O O . TRP A 1 181 ? -4.589 -8.323 -7.663 1.00 95.06 181 TRP A O 1
ATOM 1424 N N . ALA A 1 182 ? -6.555 -7.454 -7.058 1.00 94.81 182 ALA A N 1
ATOM 1425 C CA . ALA A 1 182 ? -7.298 -8.116 -8.132 1.00 94.81 182 ALA A CA 1
ATOM 1426 C C . ALA A 1 182 ? -6.913 -7.552 -9.501 1.00 94.81 182 ALA A C 1
ATOM 1428 O O . ALA A 1 182 ? -6.848 -8.292 -10.484 1.00 94.81 182 ALA A O 1
ATOM 1429 N N . TYR A 1 183 ? -6.682 -6.243 -9.551 1.00 90.38 183 TYR A N 1
ATOM 1430 C CA . TYR A 1 183 ? -6.228 -5.559 -10.741 1.00 90.38 183 TYR A CA 1
ATOM 1431 C C . TYR A 1 183 ? -4.803 -5.989 -11.113 1.00 90.38 183 TYR A C 1
ATOM 1433 O O . TYR A 1 183 ? -4.588 -6.402 -12.254 1.00 90.38 183 TYR A O 1
ATOM 1441 N N . ASP A 1 184 ? -3.876 -6.007 -10.152 1.00 88.00 184 ASP A N 1
ATOM 1442 C CA . ASP A 1 184 ? -2.499 -6.466 -10.385 1.00 88.00 184 ASP A CA 1
ATOM 1443 C C . ASP A 1 184 ? -2.490 -7.904 -10.915 1.00 88.00 184 ASP A C 1
ATOM 1445 O O . ASP A 1 184 ? -1.925 -8.183 -11.976 1.00 88.00 184 ASP A O 1
ATOM 1449 N N . ALA A 1 185 ? -3.245 -8.797 -10.263 1.00 92.38 185 ALA A N 1
ATOM 1450 C CA . ALA A 1 185 ? -3.381 -10.188 -10.676 1.00 92.38 185 ALA A CA 1
ATOM 1451 C C . ALA A 1 185 ? -3.911 -10.318 -12.113 1.00 92.38 185 ALA A C 1
ATOM 1453 O O . ALA A 1 185 ? -3.408 -11.129 -12.894 1.00 92.38 185 ALA A O 1
ATOM 1454 N N . MET A 1 186 ? -4.911 -9.508 -12.483 1.00 90.44 186 MET A N 1
ATOM 1455 C CA . MET A 1 186 ? -5.440 -9.458 -13.848 1.00 90.44 186 MET A CA 1
ATOM 1456 C C . MET A 1 186 ? -4.343 -9.084 -14.851 1.00 90.44 186 MET A C 1
ATOM 1458 O O . MET A 1 186 ? -4.250 -9.716 -15.906 1.00 90.44 186 MET A O 1
ATOM 1462 N N . MET A 1 187 ? -3.482 -8.121 -14.517 1.00 87.38 187 MET A N 1
ATOM 1463 C CA . MET A 1 187 ? -2.356 -7.728 -15.366 1.00 87.38 187 MET A CA 1
ATOM 1464 C C . MET A 1 187 ? -1.262 -8.793 -15.435 1.00 87.38 187 MET A C 1
ATOM 1466 O O . MET A 1 187 ? -0.672 -8.978 -16.501 1.00 87.38 187 MET A O 1
ATOM 1470 N N . LYS A 1 188 ? -1.045 -9.587 -14.379 1.00 88.81 188 LYS A N 1
ATOM 1471 C CA . LYS A 1 188 ? -0.107 -10.721 -14.448 1.00 88.81 188 LYS A CA 1
ATOM 1472 C C . LYS A 1 188 ? -0.559 -11.784 -15.444 1.00 88.81 188 LYS A C 1
ATOM 1474 O O . LYS A 1 188 ? 0.280 -12.406 -16.086 1.00 88.81 188 LYS A O 1
ATOM 1479 N N . PHE A 1 189 ? -1.865 -11.970 -15.640 1.00 91.44 189 PHE A N 1
ATOM 1480 C CA . PHE A 1 189 ? -2.382 -12.875 -16.673 1.00 91.44 189 PHE A CA 1
ATOM 1481 C C . PHE A 1 189 ? -2.240 -12.340 -18.103 1.00 91.44 189 PHE A C 1
ATOM 1483 O O . PHE A 1 189 ? -2.503 -13.083 -19.054 1.00 91.44 189 PHE A O 1
ATOM 1490 N N . HIS A 1 190 ? -1.811 -11.090 -18.293 1.00 89.88 190 HIS A N 1
ATOM 1491 C CA . HIS A 1 190 ? -1.594 -10.551 -19.626 1.00 89.88 190 HIS A CA 1
ATOM 1492 C C . HIS A 1 190 ? -0.472 -11.327 -20.349 1.00 89.88 190 HIS A C 1
ATOM 1494 O O . HIS A 1 190 ? 0.598 -11.540 -19.768 1.00 89.88 190 HIS A O 1
ATOM 1500 N N . PRO A 1 191 ? -0.651 -11.718 -21.632 1.00 89.75 191 PRO A N 1
ATOM 1501 C CA . PRO A 1 191 ? 0.339 -12.519 -22.356 1.00 89.75 191 PRO A CA 1
ATOM 1502 C C . PRO A 1 191 ? 1.737 -11.901 -22.360 1.00 89.75 191 PRO A C 1
ATOM 1504 O O . PRO A 1 191 ? 2.724 -12.617 -22.238 1.00 89.75 191 PRO A O 1
ATOM 1507 N N . TYR A 1 192 ? 1.813 -10.569 -22.443 1.00 88.00 192 TYR A N 1
ATOM 1508 C CA . TYR A 1 192 ? 3.083 -9.850 -22.411 1.00 88.00 192 TYR A CA 1
ATOM 1509 C C . TYR A 1 192 ? 3.861 -10.106 -21.114 1.00 88.00 192 TYR A C 1
ATOM 1511 O O . TYR A 1 192 ? 5.035 -10.454 -21.188 1.00 88.00 192 TYR A O 1
ATOM 1519 N N . PHE A 1 193 ? 3.208 -10.019 -19.947 1.00 87.56 193 PHE A N 1
ATOM 1520 C CA . PHE A 1 193 ? 3.847 -10.307 -18.661 1.00 87.56 193 PHE A CA 1
ATOM 1521 C C . PHE A 1 193 ? 4.321 -11.762 -18.591 1.00 87.56 193 PHE A C 1
ATOM 1523 O O . PHE A 1 193 ? 5.464 -12.034 -18.236 1.00 87.56 193 PHE A O 1
ATOM 1530 N N . MET A 1 194 ? 3.470 -12.698 -19.014 1.00 90.38 194 MET A N 1
ATOM 1531 C CA . MET A 1 194 ? 3.768 -14.132 -18.981 1.00 90.38 194 MET A CA 1
ATOM 1532 C C . MET A 1 194 ? 4.960 -14.538 -19.861 1.00 90.38 194 MET A C 1
ATOM 1534 O O . MET A 1 194 ? 5.663 -15.492 -19.523 1.00 90.38 194 MET A O 1
ATOM 1538 N N . THR A 1 195 ? 5.202 -13.847 -20.981 1.00 90.25 195 THR A N 1
ATOM 1539 C CA . THR A 1 195 ? 6.328 -14.160 -21.877 1.00 90.25 195 THR A CA 1
ATOM 1540 C C . THR A 1 195 ? 7.562 -13.282 -21.680 1.00 90.25 195 THR A C 1
ATOM 1542 O O . THR A 1 195 ? 8.618 -13.670 -22.165 1.00 90.25 195 THR A O 1
ATOM 1545 N N . HIS A 1 196 ? 7.454 -12.153 -20.971 1.00 88.88 196 HIS A N 1
ATOM 1546 C CA . HIS A 1 196 ? 8.558 -11.204 -20.740 1.00 88.88 196 HIS A CA 1
ATOM 1547 C C . HIS A 1 196 ? 8.890 -11.033 -19.247 1.00 88.88 196 HIS A C 1
ATOM 1549 O O . HIS A 1 196 ? 9.558 -10.080 -18.862 1.00 88.88 196 HIS A O 1
ATOM 1555 N N . PHE A 1 197 ? 8.443 -11.947 -18.377 1.00 88.00 197 PHE A N 1
ATOM 1556 C CA . PHE A 1 197 ? 8.677 -11.875 -16.928 1.00 88.00 197 PHE A CA 1
ATOM 1557 C C . PHE A 1 197 ? 10.155 -11.664 -16.563 1.00 88.00 197 PHE A C 1
ATOM 1559 O O . PHE A 1 197 ? 10.487 -10.826 -15.729 1.00 88.00 197 PHE A O 1
ATOM 1566 N N . THR A 1 198 ? 11.053 -12.404 -17.215 1.00 90.19 198 THR A N 1
ATOM 1567 C CA . THR A 1 198 ? 12.498 -12.270 -17.002 1.00 90.19 198 THR A CA 1
ATOM 1568 C C . THR A 1 198 ? 13.036 -10.929 -17.479 1.00 90.19 198 THR A C 1
ATOM 1570 O O . THR A 1 198 ? 13.975 -10.424 -16.878 1.00 90.19 198 THR A O 1
ATOM 1573 N N . ASP A 1 199 ? 12.427 -10.323 -18.498 1.00 88.00 199 ASP A N 1
ATOM 1574 C CA . ASP A 1 199 ? 12.867 -9.033 -19.028 1.00 88.00 199 ASP A CA 1
ATOM 1575 C C . ASP A 1 199 ? 12.584 -7.911 -18.027 1.00 88.00 199 ASP A C 1
ATOM 1577 O O . ASP A 1 199 ? 13.424 -7.031 -17.855 1.00 88.00 199 ASP A O 1
ATOM 1581 N N . PHE A 1 200 ? 11.464 -7.979 -17.294 1.00 82.31 200 PHE A N 1
ATOM 1582 C CA . PHE A 1 200 ? 11.192 -7.061 -16.183 1.00 82.31 200 PHE A CA 1
ATOM 1583 C C . PHE A 1 200 ? 12.266 -7.162 -15.093 1.00 82.31 200 PHE A C 1
ATOM 1585 O O . PHE A 1 200 ? 12.806 -6.143 -14.666 1.00 82.31 200 PHE A O 1
ATOM 1592 N N . LEU A 1 201 ? 12.630 -8.383 -14.688 1.00 84.88 201 LEU A N 1
ATOM 1593 C CA . LEU A 1 201 ? 13.661 -8.605 -13.669 1.00 84.88 201 LEU A CA 1
ATOM 1594 C C . LEU A 1 201 ? 15.060 -8.179 -14.145 1.00 84.88 201 LEU A C 1
ATOM 1596 O O . LEU A 1 201 ? 15.803 -7.559 -13.392 1.00 84.88 201 LEU A O 1
ATOM 1600 N N . THR A 1 202 ? 15.423 -8.466 -15.396 1.00 88.25 202 THR A N 1
ATOM 1601 C CA . THR A 1 202 ? 16.706 -8.036 -15.974 1.00 88.25 202 THR A CA 1
ATOM 1602 C C . THR A 1 202 ? 16.757 -6.523 -16.183 1.00 88.25 202 THR A C 1
ATOM 1604 O O . THR A 1 202 ? 17.814 -5.912 -16.010 1.00 88.25 202 THR A O 1
ATOM 1607 N N . SER A 1 203 ? 15.633 -5.892 -16.527 1.00 83.44 203 SER A N 1
ATOM 1608 C CA . SER A 1 203 ? 15.526 -4.433 -16.608 1.00 83.44 203 SER A CA 1
ATOM 1609 C C . SER A 1 203 ? 15.739 -3.792 -15.236 1.00 83.44 203 SER A C 1
ATOM 1611 O O . SER A 1 203 ? 16.537 -2.859 -15.123 1.00 83.44 203 SER A O 1
ATOM 1613 N N . ALA A 1 204 ? 15.101 -4.332 -14.191 1.00 80.62 204 ALA A N 1
ATOM 1614 C CA . ALA A 1 204 ? 15.305 -3.895 -12.813 1.00 80.62 204 ALA A CA 1
ATOM 1615 C C . ALA A 1 204 ? 16.779 -4.035 -12.395 1.00 80.62 204 ALA A C 1
ATOM 1617 O O . ALA A 1 204 ? 17.403 -3.033 -12.048 1.00 80.62 204 ALA A O 1
ATOM 1618 N N . GLU A 1 205 ? 17.392 -5.207 -12.597 1.00 86.00 205 GLU A N 1
ATOM 1619 C CA . GLU A 1 205 ? 18.818 -5.436 -12.312 1.00 86.00 205 GLU A CA 1
ATOM 1620 C C . GLU A 1 205 ? 19.722 -4.424 -13.039 1.00 86.00 205 GLU A C 1
ATOM 1622 O O . GLU A 1 205 ? 20.659 -3.857 -12.468 1.00 86.00 205 GLU A O 1
ATOM 1627 N N . THR A 1 206 ? 19.434 -4.172 -14.320 1.00 86.19 206 THR A N 1
ATOM 1628 C CA . THR A 1 206 ? 20.208 -3.242 -15.148 1.00 86.19 206 THR A CA 1
ATOM 1629 C C . THR A 1 206 ? 20.115 -1.815 -14.617 1.00 86.19 206 THR A C 1
ATOM 1631 O O . THR A 1 206 ? 21.120 -1.099 -14.645 1.00 86.19 206 THR A O 1
ATOM 1634 N N . SER A 1 207 ? 18.953 -1.411 -14.092 1.00 78.69 207 SER A N 1
ATOM 1635 C CA . SER A 1 207 ? 18.752 -0.083 -13.502 1.00 78.69 207 SER A CA 1
ATOM 1636 C C . SER A 1 207 ? 19.643 0.155 -12.278 1.00 78.69 207 SER A C 1
ATOM 1638 O O . SER A 1 207 ? 20.167 1.252 -12.109 1.00 78.69 207 SER A O 1
ATOM 1640 N N . VAL A 1 208 ? 19.913 -0.882 -11.478 1.00 81.00 208 VAL A N 1
ATOM 1641 C CA . VAL A 1 208 ? 20.727 -0.807 -10.249 1.00 81.00 208 VAL A CA 1
ATOM 1642 C C . VAL A 1 208 ? 22.130 -1.400 -10.405 1.00 81.00 208 VAL A C 1
ATOM 1644 O O . VAL A 1 208 ? 22.804 -1.711 -9.412 1.00 81.00 208 VAL A O 1
ATOM 1647 N N . LYS A 1 209 ? 22.603 -1.570 -11.644 1.00 84.94 209 LYS A N 1
ATOM 1648 C CA . LYS A 1 209 ? 23.875 -2.235 -11.939 1.00 84.94 209 LYS A CA 1
ATOM 1649 C C . LYS A 1 209 ? 25.048 -1.586 -11.198 1.00 84.94 209 LYS A C 1
ATOM 1651 O O . LYS A 1 209 ? 25.229 -0.373 -11.210 1.00 84.94 209 LYS A O 1
ATOM 1656 N N . GLY A 1 210 ? 25.889 -2.417 -10.581 1.00 83.62 210 GLY A N 1
ATOM 1657 C CA . GLY A 1 210 ? 27.049 -1.965 -9.801 1.00 83.62 210 GLY A CA 1
ATOM 1658 C C . GLY A 1 210 ? 26.740 -1.633 -8.338 1.00 83.62 210 GLY A C 1
ATOM 1659 O O . GLY A 1 210 ? 27.661 -1.316 -7.586 1.00 83.62 210 GLY A O 1
ATOM 1660 N N . THR A 1 211 ? 25.480 -1.751 -7.913 1.00 85.31 211 THR A N 1
ATOM 1661 C CA . THR A 1 211 ? 25.087 -1.722 -6.499 1.00 85.31 211 THR A CA 1
ATOM 1662 C C . THR A 1 211 ? 24.918 -3.140 -5.941 1.00 85.31 211 THR A C 1
ATOM 1664 O O . THR A 1 211 ? 24.970 -4.131 -6.670 1.00 85.31 211 THR A O 1
ATOM 1667 N N . TRP A 1 212 ? 24.695 -3.252 -4.630 1.00 82.44 212 TRP A N 1
ATOM 1668 C CA . TRP A 1 212 ? 24.340 -4.525 -3.997 1.00 82.44 212 TRP A CA 1
ATOM 1669 C C . TRP A 1 212 ? 22.946 -5.029 -4.417 1.00 82.44 212 TRP A C 1
ATOM 1671 O O . TRP A 1 212 ? 22.721 -6.237 -4.372 1.00 82.44 212 TRP A O 1
ATOM 1681 N N . GLY A 1 213 ? 22.049 -4.133 -4.860 1.00 84.06 213 GLY A N 1
ATOM 1682 C CA . GLY A 1 213 ? 20.706 -4.471 -5.345 1.00 84.06 213 GLY A CA 1
ATOM 1683 C C . GLY A 1 213 ? 20.751 -5.400 -6.557 1.00 84.06 213 GLY A C 1
ATOM 1684 O O . GLY A 1 213 ? 20.129 -6.455 -6.534 1.00 84.06 213 GLY A O 1
ATOM 1685 N N . ALA A 1 214 ? 21.635 -5.116 -7.520 1.00 85.94 214 ALA A N 1
ATOM 1686 C CA . ALA A 1 214 ? 21.851 -5.985 -8.681 1.00 85.94 214 ALA A CA 1
ATOM 1687 C C . ALA A 1 214 ? 22.254 -7.422 -8.288 1.00 85.94 214 ALA A C 1
ATOM 1689 O O . ALA A 1 214 ? 21.877 -8.391 -8.942 1.00 85.94 214 ALA A O 1
ATOM 1690 N N . GLY A 1 215 ? 22.995 -7.586 -7.185 1.00 86.81 215 GLY A N 1
ATOM 1691 C CA . GLY A 1 215 ? 23.342 -8.908 -6.661 1.00 86.81 215 GLY A CA 1
ATOM 1692 C C . GLY A 1 215 ? 22.129 -9.685 -6.141 1.00 86.81 215 GLY A C 1
ATOM 1693 O O . GLY A 1 215 ? 22.068 -10.902 -6.313 1.00 86.81 215 GLY A O 1
ATOM 1694 N N . LEU A 1 216 ? 21.161 -8.999 -5.527 1.00 86.44 216 LEU A N 1
ATOM 1695 C CA . LEU A 1 216 ? 19.898 -9.607 -5.107 1.00 86.44 216 LEU A CA 1
ATOM 1696 C C . LEU A 1 216 ? 19.014 -9.940 -6.308 1.00 86.44 216 LEU A C 1
ATOM 1698 O O . LEU A 1 216 ? 18.515 -11.062 -6.380 1.00 86.44 216 LEU A O 1
ATOM 1702 N N . ASP A 1 217 ? 18.883 -9.037 -7.276 1.00 87.19 217 ASP A N 1
ATOM 1703 C CA . ASP A 1 217 ? 18.108 -9.293 -8.496 1.00 87.19 217 ASP A CA 1
ATOM 1704 C C . ASP A 1 217 ? 18.649 -10.503 -9.257 1.00 87.19 217 ASP A C 1
ATOM 1706 O O . ASP A 1 217 ? 17.885 -11.375 -9.675 1.00 87.19 217 ASP A O 1
ATOM 1710 N N . GLN A 1 218 ? 19.975 -10.653 -9.321 1.00 90.25 218 GLN A N 1
ATOM 1711 C CA . GLN A 1 218 ? 20.614 -11.830 -9.903 1.00 90.25 218 GLN A CA 1
ATOM 1712 C C . GLN A 1 218 ? 20.240 -13.130 -9.169 1.00 90.25 218 GLN A C 1
ATOM 1714 O O . GLN A 1 218 ? 20.099 -14.177 -9.809 1.00 90.25 218 GLN A O 1
ATOM 1719 N N . VAL A 1 219 ? 20.055 -13.102 -7.842 1.00 90.38 219 VAL A N 1
ATOM 1720 C CA . VAL A 1 219 ? 19.558 -14.265 -7.082 1.00 90.38 219 VAL A CA 1
ATOM 1721 C C . VAL A 1 219 ? 18.138 -14.619 -7.522 1.00 90.38 219 VAL A C 1
ATOM 1723 O O . VAL A 1 219 ? 17.867 -15.790 -7.791 1.00 90.38 219 VAL A O 1
ATOM 1726 N N . PHE A 1 220 ? 17.246 -13.636 -7.654 1.00 90.00 220 PHE A N 1
ATOM 1727 C CA . PHE A 1 220 ? 15.868 -13.871 -8.098 1.00 90.00 220 PHE A CA 1
ATOM 1728 C C . PHE A 1 220 ? 15.782 -14.319 -9.559 1.00 90.00 220 PHE A C 1
ATOM 1730 O O . PHE A 1 220 ? 15.011 -15.231 -9.867 1.00 90.00 220 PHE A O 1
ATOM 1737 N N . LEU A 1 221 ? 16.610 -13.767 -10.444 1.00 91.56 221 LEU A N 1
ATOM 1738 C CA . LEU A 1 221 ? 16.756 -14.229 -11.826 1.00 91.56 221 LEU A CA 1
ATOM 1739 C C . LEU A 1 221 ? 17.227 -15.685 -11.877 1.00 91.56 221 LEU A C 1
ATOM 1741 O O . LEU A 1 221 ? 16.646 -16.502 -12.590 1.00 91.56 221 LEU A O 1
ATOM 1745 N N . ASN A 1 222 ? 18.227 -16.051 -11.072 1.00 93.38 222 ASN A N 1
ATOM 1746 C CA . ASN A 1 222 ? 18.714 -17.428 -10.997 1.00 93.38 222 ASN A CA 1
ATOM 1747 C C . ASN A 1 222 ? 17.636 -18.383 -10.474 1.00 93.38 222 ASN A C 1
ATOM 1749 O O . ASN A 1 222 ? 17.422 -19.440 -11.064 1.00 93.38 222 ASN A O 1
ATOM 1753 N N . LEU A 1 223 ? 16.919 -18.010 -9.410 1.00 92.62 223 LEU A N 1
ATOM 1754 C CA . LEU A 1 223 ? 15.795 -18.795 -8.891 1.00 92.62 223 LEU A CA 1
ATOM 1755 C C . LEU A 1 223 ? 14.682 -18.945 -9.933 1.00 92.62 223 LEU A C 1
ATOM 1757 O O . LEU A 1 223 ? 14.153 -20.043 -10.107 1.00 92.62 223 LEU A O 1
ATOM 1761 N N . THR A 1 224 ? 14.377 -17.875 -10.666 1.00 92.62 224 THR A N 1
ATOM 1762 C CA . THR A 1 224 ? 13.388 -17.886 -11.750 1.00 92.62 224 THR A CA 1
ATOM 1763 C C . THR A 1 224 ? 13.786 -18.857 -12.851 1.00 92.62 224 THR A C 1
ATOM 1765 O O . THR A 1 224 ? 12.971 -19.673 -13.279 1.00 92.62 224 THR A O 1
ATOM 1768 N N . ASN A 1 225 ? 15.054 -18.842 -13.254 1.00 92.69 225 ASN A N 1
ATOM 1769 C CA . ASN A 1 225 ? 15.581 -19.761 -14.257 1.00 92.69 225 ASN A CA 1
ATOM 1770 C C . ASN A 1 225 ? 15.616 -21.220 -13.769 1.00 92.69 225 ASN A C 1
ATOM 1772 O O . ASN A 1 225 ? 15.387 -22.123 -14.570 1.00 92.69 225 ASN A O 1
ATOM 1776 N N . ILE A 1 226 ? 15.854 -21.465 -12.473 1.00 95.31 226 ILE A N 1
ATOM 1777 C CA . ILE A 1 226 ? 15.840 -22.814 -11.877 1.00 95.31 226 ILE A CA 1
ATOM 1778 C C . ILE A 1 226 ? 14.418 -23.389 -11.816 1.00 95.31 226 ILE A C 1
ATOM 1780 O O . ILE A 1 226 ? 14.217 -24.554 -12.152 1.00 95.31 226 ILE A O 1
ATOM 1784 N N . ILE A 1 227 ? 13.437 -22.600 -11.369 1.00 94.62 227 ILE A N 1
ATOM 1785 C CA . ILE A 1 227 ? 12.035 -23.040 -11.254 1.00 94.62 227 ILE A CA 1
ATOM 1786 C C . ILE A 1 227 ? 11.390 -23.152 -12.642 1.00 94.62 227 ILE A C 1
ATOM 1788 O O . ILE A 1 227 ? 10.601 -24.062 -12.899 1.00 94.62 227 ILE A O 1
ATOM 1792 N N . GLY A 1 228 ? 11.736 -22.228 -13.535 1.00 93.00 228 GLY A N 1
ATOM 1793 C CA . GLY A 1 228 ? 11.259 -22.149 -14.905 1.00 93.00 228 GLY A CA 1
ATOM 1794 C C . GLY A 1 228 ? 10.673 -20.762 -15.204 1.00 93.00 228 GLY A C 1
ATOM 1795 O O . GLY A 1 228 ? 9.719 -20.355 -14.531 1.00 93.00 228 GLY A O 1
ATOM 1796 N N . PRO A 1 229 ? 11.149 -20.063 -16.253 1.00 89.75 229 PRO A N 1
ATOM 1797 C CA . PRO A 1 229 ? 10.752 -18.683 -16.557 1.00 89.75 229 PRO A CA 1
ATOM 1798 C C . PRO A 1 229 ? 9.272 -18.525 -16.939 1.00 89.75 229 PRO A C 1
ATOM 1800 O O . PRO A 1 229 ? 8.740 -17.427 -16.860 1.00 89.75 229 PRO A O 1
ATOM 1803 N N . HIS A 1 230 ? 8.585 -19.616 -17.292 1.00 91.88 230 HIS A N 1
ATOM 1804 C CA . HIS A 1 230 ? 7.134 -19.630 -17.526 1.00 91.88 230 HIS A CA 1
ATOM 1805 C C . HIS A 1 230 ? 6.319 -20.092 -16.311 1.00 91.88 230 HIS A C 1
ATOM 1807 O O . HIS A 1 230 ? 5.122 -19.832 -16.237 1.00 91.88 230 HIS A O 1
ATOM 1813 N N . VAL A 1 231 ? 6.941 -20.789 -15.357 1.00 94.31 231 VAL A N 1
ATOM 1814 C CA . VAL A 1 231 ? 6.254 -21.312 -14.166 1.00 94.31 231 VAL A CA 1
ATOM 1815 C C . VAL A 1 231 ? 6.117 -20.216 -13.116 1.00 94.31 231 VAL A C 1
ATOM 1817 O O . VAL A 1 231 ? 5.041 -20.032 -12.553 1.00 94.31 231 VAL A O 1
ATOM 1820 N N . VAL A 1 232 ? 7.189 -19.459 -12.877 1.00 94.00 232 VAL A N 1
ATOM 1821 C CA . VAL A 1 232 ? 7.198 -18.369 -11.893 1.00 94.00 232 VAL A CA 1
ATOM 1822 C C . VAL A 1 232 ? 6.114 -17.314 -12.141 1.00 94.00 232 VAL A C 1
ATOM 1824 O O . VAL A 1 232 ? 5.353 -17.074 -11.205 1.00 94.00 232 VAL A O 1
ATOM 1827 N N . PRO A 1 233 ? 5.950 -16.721 -13.341 1.00 92.19 233 PRO A N 1
ATOM 1828 C CA . PRO A 1 233 ? 4.907 -15.713 -13.553 1.00 92.19 233 PRO A CA 1
ATOM 1829 C C . PRO A 1 233 ? 3.490 -16.260 -13.333 1.00 92.19 233 PRO A C 1
ATOM 1831 O O . PRO A 1 233 ? 2.636 -15.548 -12.808 1.00 92.19 233 PRO A O 1
ATOM 1834 N N . VAL A 1 234 ? 3.244 -17.542 -13.634 1.00 95.94 234 VAL A N 1
ATOM 1835 C CA . VAL A 1 234 ? 1.963 -18.200 -13.328 1.00 95.94 234 VAL A CA 1
ATOM 1836 C C . VAL A 1 234 ? 1.755 -18.326 -11.818 1.00 95.94 234 VAL A C 1
ATOM 1838 O O . VAL A 1 234 ? 0.668 -18.032 -11.324 1.00 95.94 234 VAL A O 1
ATOM 1841 N N . LEU A 1 235 ? 2.782 -18.733 -11.067 1.00 95.75 235 LEU A N 1
ATOM 1842 C CA . LEU A 1 235 ? 2.707 -18.819 -9.605 1.00 95.75 235 LEU A CA 1
ATOM 1843 C C . LEU A 1 235 ? 2.480 -17.449 -8.963 1.00 95.75 235 LEU A C 1
ATOM 1845 O O . LEU A 1 235 ? 1.686 -17.354 -8.026 1.00 95.75 235 LEU A O 1
ATOM 1849 N N . VAL A 1 236 ? 3.129 -16.400 -9.476 1.00 93.56 236 VAL A N 1
ATOM 1850 C CA . VAL A 1 236 ? 2.894 -15.015 -9.051 1.00 93.56 236 VAL A CA 1
ATOM 1851 C C . VAL A 1 236 ? 1.431 -14.650 -9.304 1.00 93.56 236 VAL A C 1
ATOM 1853 O O . VAL A 1 236 ? 0.715 -14.401 -8.341 1.00 93.56 236 VAL A O 1
ATOM 1856 N N . ALA A 1 237 ? 0.938 -14.762 -10.542 1.00 94.69 237 ALA A N 1
ATOM 1857 C CA . ALA A 1 237 ? -0.445 -14.422 -10.898 1.00 94.69 237 ALA A CA 1
ATOM 1858 C C . ALA A 1 237 ? -1.495 -15.149 -10.033 1.00 94.69 237 ALA A C 1
ATOM 1860 O O . ALA A 1 237 ? -2.467 -14.551 -9.561 1.00 94.69 237 ALA A O 1
ATOM 1861 N N . LEU A 1 238 ? -1.293 -16.446 -9.775 1.00 97.75 238 LEU A N 1
ATOM 1862 C CA . LEU A 1 238 ? -2.169 -17.233 -8.904 1.00 97.75 238 LEU A CA 1
ATOM 1863 C C . LEU A 1 238 ? -2.091 -16.782 -7.442 1.00 97.75 238 LEU A C 1
ATOM 1865 O O . LEU A 1 238 ? -3.116 -16.730 -6.762 1.00 97.75 238 LEU A O 1
ATOM 1869 N N . THR A 1 239 ? -0.898 -16.442 -6.954 1.00 97.81 239 THR A N 1
ATOM 1870 C CA . THR A 1 239 ? -0.706 -15.951 -5.584 1.00 97.81 239 THR A CA 1
ATOM 1871 C C . THR A 1 239 ? -1.408 -14.611 -5.388 1.00 97.81 239 THR A C 1
ATOM 1873 O O . THR A 1 239 ? -2.181 -14.473 -4.439 1.00 97.81 239 THR A O 1
ATOM 1876 N N . GLU A 1 240 ? -1.225 -13.662 -6.309 1.00 96.25 240 GLU A N 1
ATOM 1877 C CA . GLU A 1 240 ? -1.905 -12.359 -6.285 1.00 96.25 240 GLU A CA 1
ATOM 1878 C C . GLU A 1 240 ? -3.429 -12.520 -6.343 1.00 96.25 240 GLU A C 1
ATOM 1880 O O . GLU A 1 240 ? -4.155 -11.900 -5.567 1.00 96.25 240 GLU A O 1
ATOM 1885 N N . SER A 1 241 ? -3.923 -13.456 -7.161 1.00 98.06 241 SER A N 1
ATOM 1886 C CA . SER A 1 241 ? -5.352 -13.788 -7.228 1.00 98.06 241 SER A CA 1
ATOM 1887 C C . SER A 1 241 ? -5.900 -14.297 -5.892 1.00 98.06 241 SER A C 1
ATOM 1889 O O . SER A 1 241 ? -6.974 -13.886 -5.453 1.00 98.06 241 SER A O 1
ATOM 1891 N N . LEU A 1 242 ? -5.175 -15.191 -5.212 1.00 98.50 242 LEU A N 1
ATOM 1892 C CA . LEU A 1 242 ? -5.587 -15.723 -3.909 1.00 98.50 242 LEU A CA 1
ATOM 1893 C C . LEU A 1 242 ? -5.551 -14.652 -2.813 1.00 98.50 242 LEU A C 1
ATOM 1895 O O . LEU A 1 242 ? -6.427 -14.640 -1.941 1.00 98.50 242 LEU A O 1
ATOM 1899 N N . ILE A 1 243 ? -4.572 -13.745 -2.863 1.00 98.56 243 ILE A N 1
ATOM 1900 C CA . ILE A 1 243 ? -4.496 -12.573 -1.984 1.00 98.56 243 ILE A CA 1
ATOM 1901 C C . ILE A 1 243 ? -5.724 -11.688 -2.208 1.00 98.56 243 ILE A C 1
ATOM 1903 O O . ILE A 1 243 ? -6.446 -11.404 -1.250 1.00 98.56 243 ILE A O 1
ATOM 1907 N N . ALA A 1 244 ? -6.007 -11.322 -3.459 1.00 98.31 244 ALA A N 1
ATOM 1908 C CA . ALA A 1 244 ? -7.145 -10.494 -3.835 1.00 98.31 244 ALA A CA 1
ATOM 1909 C C . ALA A 1 244 ? -8.474 -11.102 -3.369 1.00 98.31 244 ALA A C 1
ATOM 1911 O O . ALA A 1 244 ? -9.268 -10.442 -2.698 1.00 98.31 244 ALA A O 1
ATOM 1912 N N . LEU A 1 245 ? -8.697 -12.393 -3.637 1.00 98.44 245 LEU A N 1
ATOM 1913 C CA . LEU A 1 245 ? -9.893 -13.113 -3.194 1.00 98.44 245 LEU A CA 1
ATOM 1914 C C . LEU A 1 245 ? -10.026 -13.127 -1.667 1.00 98.44 245 LEU A C 1
ATOM 1916 O O . LEU A 1 245 ? -11.131 -12.969 -1.140 1.00 98.44 245 LEU A O 1
ATOM 1920 N N . SER A 1 246 ? -8.917 -13.290 -0.945 1.00 98.44 246 SER A N 1
ATOM 1921 C CA . SER A 1 246 ? -8.908 -13.279 0.523 1.00 98.44 246 SER A CA 1
ATOM 1922 C C . SER A 1 246 ? -9.222 -11.893 1.082 1.00 98.44 246 SER A C 1
ATOM 1924 O O . SER A 1 246 ? -10.029 -11.765 2.002 1.00 98.44 246 SER A O 1
ATOM 1926 N N . LEU A 1 247 ? -8.648 -10.842 0.491 1.00 98.56 247 LEU A N 1
ATOM 1927 C CA . LEU A 1 247 ? -8.932 -9.452 0.842 1.00 98.56 247 LEU A CA 1
ATOM 1928 C C . LEU A 1 247 ? -10.384 -9.093 0.544 1.00 98.56 247 LEU A C 1
ATOM 1930 O O . LEU A 1 247 ? -11.054 -8.580 1.429 1.00 98.56 247 LEU A O 1
ATOM 1934 N N . ILE A 1 248 ? -10.918 -9.423 -0.631 1.00 97.94 248 ILE A N 1
ATOM 1935 C CA . ILE A 1 248 ? -12.305 -9.101 -0.993 1.00 97.94 248 ILE A CA 1
ATOM 1936 C C . ILE A 1 248 ? -13.290 -9.849 -0.083 1.00 97.94 248 ILE A C 1
ATOM 1938 O O . ILE A 1 248 ? -14.205 -9.250 0.486 1.00 97.94 248 ILE A O 1
ATOM 1942 N N . SER A 1 249 ? -13.083 -11.152 0.115 1.00 96.69 249 SER A N 1
ATOM 1943 C CA . SER A 1 249 ? -13.987 -11.985 0.918 1.00 96.69 249 SER A CA 1
ATOM 1944 C C . SER A 1 249 ? -13.839 -11.797 2.432 1.00 96.69 249 SER A C 1
ATOM 1946 O O . SER A 1 249 ? -14.751 -12.154 3.175 1.00 96.69 249 SER A O 1
ATOM 1948 N N . GLY A 1 250 ? -12.701 -11.280 2.904 1.00 95.75 250 GLY A N 1
ATOM 1949 C CA . GLY A 1 250 ? -12.344 -11.234 4.326 1.00 95.75 250 GLY A CA 1
ATOM 1950 C C . GLY A 1 250 ? -11.934 -12.593 4.909 1.00 95.75 250 GLY A C 1
ATOM 1951 O O . GLY A 1 250 ? -11.699 -12.703 6.112 1.00 95.75 250 GLY A O 1
ATOM 1952 N N . ARG A 1 251 ? -11.854 -13.645 4.085 1.00 95.75 251 ARG A N 1
ATOM 1953 C CA . ARG A 1 251 ? -11.572 -15.025 4.507 1.00 95.75 251 ARG A CA 1
ATOM 1954 C C . ARG A 1 251 ? -10.131 -15.409 4.197 1.00 95.75 251 ARG A C 1
ATOM 1956 O O . ARG A 1 251 ? -9.528 -14.893 3.271 1.00 95.75 251 ARG A O 1
ATOM 1963 N N . GLY A 1 252 ? -9.563 -16.327 4.982 1.00 95.94 252 GLY A N 1
ATOM 1964 C CA . GLY A 1 252 ? -8.198 -16.826 4.756 1.00 95.94 252 GLY A CA 1
ATOM 1965 C C . GLY A 1 252 ? -7.076 -15.826 5.071 1.00 95.94 252 GLY A C 1
ATOM 1966 O O . GLY A 1 252 ? -5.903 -16.160 4.916 1.00 95.94 252 GLY A O 1
ATOM 1967 N N . LEU A 1 253 ? -7.397 -14.627 5.571 1.00 97.75 253 LEU A N 1
ATOM 1968 C CA . LEU A 1 253 ? -6.429 -13.544 5.773 1.00 97.75 253 LEU A CA 1
ATOM 1969 C C . LEU A 1 253 ? -5.339 -13.848 6.802 1.00 97.75 253 LEU A C 1
ATOM 1971 O O . LEU A 1 253 ? -4.216 -13.391 6.629 1.00 97.75 253 LEU A O 1
ATOM 1975 N N . ARG A 1 254 ? -5.598 -14.706 7.796 1.00 96.81 254 ARG A N 1
ATOM 1976 C CA . ARG A 1 254 ? -4.550 -15.180 8.723 1.00 96.81 254 ARG A CA 1
ATOM 1977 C C . ARG A 1 254 ? -3.418 -15.943 8.015 1.00 96.81 254 ARG A C 1
ATOM 1979 O O . ARG A 1 254 ? -2.340 -16.073 8.578 1.00 96.81 254 ARG A O 1
ATOM 1986 N N . ILE A 1 255 ? -3.658 -16.462 6.807 1.00 97.06 255 ILE A N 1
ATOM 1987 C CA . ILE A 1 255 ? -2.657 -17.153 5.979 1.00 97.06 255 ILE A CA 1
ATOM 1988 C C . ILE A 1 255 ? -2.192 -16.243 4.842 1.00 97.06 255 ILE A C 1
ATOM 1990 O O . ILE A 1 255 ? -0.993 -16.091 4.626 1.00 97.06 255 ILE A O 1
ATOM 1994 N N . MET A 1 256 ? -3.133 -15.614 4.134 1.00 98.19 256 MET A N 1
ATOM 1995 C CA . MET A 1 256 ? -2.811 -14.850 2.930 1.00 98.19 256 MET A CA 1
ATOM 1996 C C . MET A 1 256 ? -2.239 -13.460 3.207 1.00 98.19 256 MET A C 1
ATOM 1998 O O . MET A 1 256 ? -1.492 -12.964 2.373 1.00 98.19 256 MET A O 1
ATOM 2002 N N . ALA A 1 257 ? -2.507 -12.838 4.361 1.00 98.06 257 ALA A N 1
ATOM 2003 C CA . ALA A 1 257 ? -1.906 -11.544 4.688 1.00 98.06 257 ALA A CA 1
ATOM 2004 C C . ALA A 1 257 ? -0.385 -11.630 4.916 1.00 98.06 257 ALA A C 1
ATOM 2006 O O . ALA A 1 257 ? 0.323 -10.789 4.369 1.00 98.06 257 ALA A O 1
ATOM 2007 N N . PRO A 1 258 ? 0.160 -12.643 5.628 1.00 98.19 258 PRO A N 1
ATOM 2008 C CA . PRO A 1 258 ? 1.607 -12.861 5.660 1.00 98.19 258 PRO A CA 1
ATOM 2009 C C . PRO A 1 258 ? 2.214 -13.091 4.272 1.00 98.19 258 PRO A C 1
ATOM 2011 O O . PRO A 1 258 ? 3.268 -12.539 3.972 1.00 98.19 258 PRO A O 1
ATOM 2014 N N . VAL A 1 259 ? 1.546 -13.879 3.419 1.00 98.12 259 VAL A N 1
ATOM 2015 C CA . VAL A 1 259 ? 2.009 -14.147 2.047 1.00 98.12 259 VAL A CA 1
ATOM 2016 C C . VAL A 1 259 ? 2.044 -12.859 1.229 1.00 98.12 259 VAL A C 1
ATOM 2018 O O . VAL A 1 259 ? 3.068 -12.563 0.623 1.00 98.12 259 VAL A O 1
ATOM 2021 N N . GLY A 1 260 ? 0.970 -12.068 1.258 1.00 97.75 260 GLY A N 1
ATOM 2022 C CA . GLY A 1 260 ? 0.904 -10.787 0.558 1.00 97.75 260 GLY A CA 1
ATOM 2023 C C . GLY A 1 260 ? 1.905 -9.762 1.084 1.00 97.75 260 GLY A C 1
ATOM 2024 O O . GLY A 1 260 ? 2.538 -9.079 0.288 1.00 97.75 260 GLY A O 1
ATOM 2025 N N . PHE A 1 261 ? 2.132 -9.711 2.400 1.00 97.94 261 PHE A N 1
ATOM 2026 C CA . PHE A 1 261 ? 3.173 -8.868 2.991 1.00 97.94 261 PHE A CA 1
ATOM 2027 C C . PHE A 1 261 ? 4.566 -9.231 2.461 1.00 97.94 261 PHE A C 1
ATOM 2029 O O . PHE A 1 261 ? 5.306 -8.356 2.019 1.00 97.94 261 PHE A O 1
ATOM 2036 N N . VAL A 1 262 ? 4.920 -10.520 2.481 1.00 96.88 262 VAL A N 1
ATOM 2037 C CA . VAL A 1 262 ? 6.219 -10.990 1.977 1.00 96.88 262 VAL A CA 1
ATOM 2038 C C . VAL A 1 262 ? 6.341 -10.737 0.479 1.00 96.88 262 VAL A C 1
ATOM 2040 O O . VAL A 1 262 ? 7.384 -10.265 0.040 1.00 96.88 262 VAL A O 1
ATOM 2043 N N . LEU A 1 263 ? 5.288 -11.008 -0.295 1.00 94.62 263 LEU A N 1
ATOM 2044 C CA . LEU A 1 263 ? 5.284 -10.769 -1.734 1.00 94.62 263 LEU A CA 1
ATOM 2045 C C . LEU A 1 263 ? 5.492 -9.284 -2.055 1.00 94.62 263 LEU A C 1
ATOM 2047 O O . LEU A 1 263 ? 6.348 -8.972 -2.875 1.00 94.62 263 LEU A O 1
ATOM 2051 N N . ALA A 1 264 ? 4.793 -8.381 -1.364 1.00 93.25 264 ALA A N 1
ATOM 2052 C CA . ALA A 1 264 ? 4.979 -6.941 -1.522 1.00 93.25 264 ALA A CA 1
ATOM 2053 C C . ALA A 1 264 ? 6.436 -6.527 -1.246 1.00 93.25 264 ALA A C 1
ATOM 2055 O O . ALA A 1 264 ? 7.058 -5.838 -2.047 1.00 93.25 264 ALA A O 1
ATOM 2056 N N . VAL A 1 265 ? 7.035 -7.022 -0.159 1.00 91.94 265 VAL A N 1
ATOM 2057 C CA . VAL A 1 265 ? 8.448 -6.747 0.148 1.00 91.94 265 VAL A CA 1
ATOM 2058 C C . VAL A 1 265 ? 9.382 -7.317 -0.927 1.00 91.94 265 VAL A C 1
ATOM 2060 O O . VAL A 1 265 ? 10.352 -6.665 -1.297 1.00 91.94 265 VAL A O 1
ATOM 2063 N N . VAL A 1 266 ? 9.114 -8.514 -1.455 1.00 90.19 266 VAL A N 1
ATOM 2064 C CA . VAL A 1 266 ? 9.918 -9.105 -2.540 1.00 90.19 266 VAL A CA 1
ATOM 2065 C C . VAL A 1 266 ? 9.842 -8.256 -3.808 1.00 90.19 266 VAL A C 1
ATOM 2067 O O . VAL A 1 266 ? 10.884 -7.974 -4.393 1.00 90.19 266 VAL A O 1
ATOM 2070 N N . ILE A 1 267 ? 8.647 -7.825 -4.212 1.00 86.50 267 ILE A N 1
ATOM 2071 C CA . ILE A 1 267 ? 8.446 -6.984 -5.400 1.00 86.50 267 ILE A CA 1
ATOM 2072 C C . ILE A 1 267 ? 9.147 -5.633 -5.220 1.00 86.50 267 ILE A C 1
ATOM 2074 O O . ILE A 1 267 ? 9.900 -5.227 -6.101 1.00 86.50 267 ILE A O 1
ATOM 2078 N N . TRP A 1 268 ? 8.990 -4.990 -4.059 1.00 86.19 268 TRP A N 1
ATOM 2079 C CA . TRP A 1 268 ? 9.660 -3.722 -3.754 1.00 86.19 268 TRP A CA 1
ATOM 2080 C C . TRP A 1 268 ? 11.190 -3.821 -3.870 1.00 86.19 268 TRP A C 1
ATOM 2082 O O . TRP A 1 268 ? 11.840 -2.945 -4.433 1.00 86.19 268 TRP A O 1
ATOM 2092 N N . ASN A 1 269 ? 11.772 -4.925 -3.394 1.00 82.19 269 ASN A N 1
ATOM 2093 C CA . ASN A 1 269 ? 13.220 -5.145 -3.443 1.00 82.19 269 ASN A CA 1
ATOM 2094 C C . ASN A 1 269 ? 13.753 -5.545 -4.824 1.00 82.19 269 ASN A C 1
ATOM 2096 O O . ASN A 1 269 ? 14.967 -5.501 -5.006 1.00 82.19 269 ASN A O 1
ATOM 2100 N N . THR A 1 270 ? 12.884 -5.998 -5.733 1.00 81.25 270 THR A N 1
ATOM 2101 C CA . THR A 1 270 ? 13.269 -6.524 -7.050 1.00 81.25 270 THR A CA 1
ATOM 2102 C C . THR A 1 270 ? 12.752 -5.627 -8.162 1.00 81.25 270 THR A C 1
ATOM 2104 O O . THR A 1 270 ? 13.480 -4.781 -8.658 1.00 81.25 270 THR A O 1
ATOM 2107 N N . ALA A 1 271 ? 11.475 -5.752 -8.517 1.00 76.25 271 ALA A N 1
ATOM 2108 C CA . ALA A 1 271 ? 10.861 -5.028 -9.624 1.00 76.25 271 ALA A CA 1
ATOM 2109 C C . ALA A 1 271 ? 10.858 -3.500 -9.438 1.00 76.25 271 ALA A C 1
ATOM 2111 O O . ALA A 1 271 ? 10.946 -2.783 -10.429 1.00 76.25 271 ALA A O 1
ATOM 2112 N N . GLU A 1 272 ? 10.776 -3.004 -8.198 1.00 75.81 272 GLU A N 1
ATOM 2113 C CA . GLU A 1 272 ? 10.847 -1.560 -7.916 1.00 75.81 272 GLU A CA 1
ATOM 2114 C C . GLU A 1 272 ? 12.242 -1.087 -7.489 1.00 75.81 272 GLU A C 1
ATOM 2116 O O . GLU A 1 272 ? 12.425 0.094 -7.191 1.00 75.81 272 GLU A O 1
ATOM 2121 N N . SER A 1 273 ? 13.233 -1.983 -7.441 1.00 75.31 273 SER A N 1
ATOM 2122 C CA . SER A 1 273 ? 14.623 -1.632 -7.149 1.00 75.31 273 SER A CA 1
ATOM 2123 C C . SER A 1 273 ? 14.810 -0.804 -5.859 1.00 75.31 273 SER A C 1
ATOM 2125 O O . SER A 1 273 ? 15.662 0.078 -5.800 1.00 75.31 273 SER A O 1
ATOM 2127 N N . TRP A 1 274 ? 14.036 -1.080 -4.800 1.00 74.56 274 TRP A N 1
ATOM 2128 C CA . TRP A 1 274 ? 14.019 -0.315 -3.534 1.00 74.56 274 TRP A CA 1
ATOM 2129 C C . TRP A 1 274 ? 13.486 1.121 -3.657 1.00 74.56 274 TRP A C 1
ATOM 2131 O O . TRP A 1 274 ? 13.751 1.955 -2.789 1.00 74.56 274 TRP A O 1
ATOM 2141 N N . GLY A 1 275 ? 12.757 1.414 -4.734 1.00 67.88 275 GLY A N 1
ATOM 2142 C CA . GLY A 1 275 ? 12.403 2.772 -5.120 1.00 67.88 275 GLY A CA 1
ATOM 2143 C C . GLY A 1 275 ? 13.601 3.522 -5.705 1.00 67.88 275 GLY A C 1
ATOM 2144 O O . GLY A 1 275 ? 13.889 4.619 -5.261 1.00 67.88 275 GLY A O 1
ATOM 2145 N N . GLY A 1 276 ? 14.368 2.960 -6.648 1.00 64.56 276 GLY A N 1
ATOM 2146 C CA . GLY A 1 276 ? 15.404 3.724 -7.373 1.00 64.56 276 GLY A CA 1
ATOM 2147 C C . GLY A 1 276 ? 16.415 2.885 -8.178 1.00 64.56 276 GLY A C 1
ATOM 2148 O O . GLY A 1 276 ? 16.484 1.681 -7.991 1.00 64.56 276 GLY A O 1
ATOM 2149 N N . PRO A 1 277 ? 17.261 3.480 -9.049 1.00 60.03 277 PRO A N 1
ATOM 2150 C CA . PRO A 1 277 ? 17.312 4.892 -9.430 1.00 60.03 277 PRO A CA 1
ATOM 2151 C C . PRO A 1 277 ? 16.101 5.290 -10.275 1.00 60.03 277 PRO A C 1
ATOM 2153 O O . PRO A 1 277 ? 15.499 4.443 -10.921 1.00 60.03 277 PRO A O 1
ATOM 2156 N N . TYR A 1 278 ? 15.751 6.575 -10.268 1.00 57.09 278 TYR A N 1
ATOM 2157 C CA . TYR A 1 278 ? 14.602 7.106 -11.004 1.00 57.09 278 TYR A CA 1
ATOM 2158 C C . TYR A 1 278 ? 15.034 7.507 -12.414 1.00 57.09 278 TYR A C 1
ATOM 2160 O O . TYR A 1 278 ? 15.754 8.500 -12.552 1.00 57.09 278 TYR A O 1
ATOM 2168 N N . PRO A 1 279 ? 14.650 6.768 -13.467 1.00 54.97 279 PRO A N 1
ATOM 2169 C CA . PRO A 1 279 ? 14.758 7.301 -14.812 1.00 54.97 279 PRO A CA 1
ATOM 2170 C C . PRO A 1 279 ? 13.978 8.620 -14.954 1.00 54.97 279 PRO A C 1
ATOM 2172 O O . PRO A 1 279 ? 13.039 8.908 -14.204 1.00 54.97 279 PRO A O 1
ATOM 2175 N N . ASP A 1 280 ? 14.356 9.427 -15.941 1.00 49.44 280 ASP A N 1
ATOM 2176 C CA . ASP A 1 280 ? 13.600 10.630 -16.283 1.00 49.44 280 ASP A CA 1
ATOM 2177 C C . ASP A 1 280 ? 12.156 10.251 -16.674 1.00 49.44 280 ASP A C 1
ATOM 2179 O O . ASP A 1 280 ? 11.930 9.246 -17.350 1.00 49.44 280 ASP A O 1
ATOM 2183 N N . PHE A 1 281 ? 11.180 11.081 -16.288 1.00 52.25 281 PHE A N 1
ATOM 2184 C CA . PHE A 1 281 ? 9.751 10.952 -16.641 1.00 52.25 281 PHE A CA 1
ATOM 2185 C C . PHE A 1 281 ? 8.984 9.756 -16.049 1.00 52.25 281 PHE A C 1
ATOM 2187 O O . PHE A 1 281 ? 7.851 9.521 -16.460 1.00 52.25 281 PHE A O 1
ATOM 2194 N N . VAL A 1 282 ? 9.549 9.034 -15.079 1.00 51.66 282 VAL A N 1
ATOM 2195 C CA . VAL A 1 282 ? 8.975 7.769 -14.575 1.00 51.66 282 VAL A CA 1
ATOM 2196 C C . VAL A 1 282 ? 7.628 7.932 -13.876 1.00 51.66 282 VAL A C 1
ATOM 2198 O O . VAL A 1 282 ? 6.764 7.083 -14.053 1.00 51.66 282 VAL A O 1
ATOM 2201 N N . THR A 1 283 ? 7.391 9.034 -13.153 1.00 59.62 283 THR A N 1
ATOM 2202 C CA . THR A 1 283 ? 6.045 9.305 -12.627 1.00 59.62 283 THR A CA 1
ATOM 2203 C C . THR A 1 283 ? 5.779 10.763 -12.285 1.00 59.62 283 THR A C 1
ATOM 2205 O O . THR A 1 283 ? 6.610 11.495 -11.741 1.00 59.62 283 THR A O 1
ATOM 2208 N N . SER A 1 284 ? 4.554 11.186 -12.572 1.00 52.44 284 SER A N 1
ATOM 2209 C CA . SER A 1 284 ? 3.978 12.444 -12.105 1.00 52.44 284 SER A CA 1
ATOM 2210 C C . SER A 1 284 ? 3.424 12.366 -10.677 1.00 52.44 284 SER A C 1
ATOM 2212 O O . SER A 1 284 ? 2.896 13.359 -10.181 1.00 52.44 284 SER A O 1
ATOM 2214 N N . ALA A 1 285 ? 3.539 11.224 -9.998 1.00 56.69 285 ALA A N 1
ATOM 2215 C CA . ALA A 1 285 ? 3.230 11.053 -8.586 1.00 56.69 285 ALA A CA 1
ATOM 2216 C C . ALA A 1 285 ? 4.531 11.023 -7.776 1.00 56.69 285 ALA A C 1
ATOM 2218 O O . ALA A 1 285 ? 5.345 10.119 -7.903 1.00 56.69 285 ALA A O 1
ATOM 2219 N N . GLY A 1 286 ? 4.760 12.020 -6.916 1.00 48.78 286 GLY A N 1
ATOM 2220 C CA . GLY A 1 286 ? 6.018 12.135 -6.156 1.00 48.78 286 GLY A CA 1
ATOM 2221 C C . GLY A 1 286 ? 6.325 10.946 -5.228 1.00 48.78 286 GLY A C 1
ATOM 2222 O O . GLY A 1 286 ? 7.458 10.821 -4.767 1.00 48.78 286 GLY A O 1
ATOM 2223 N N . GLY A 1 287 ? 5.337 10.072 -4.987 1.00 49.00 287 GLY A N 1
ATOM 2224 C CA . GLY A 1 287 ? 5.415 8.905 -4.106 1.00 49.00 287 GLY A CA 1
ATOM 2225 C C . GLY A 1 287 ? 6.141 7.672 -4.662 1.00 49.00 287 GLY A C 1
ATOM 2226 O O . GLY A 1 287 ? 6.619 6.875 -3.861 1.00 49.00 287 GLY A O 1
ATOM 2227 N N . GLN A 1 288 ? 6.339 7.503 -5.982 1.00 57.00 288 GLN A N 1
ATOM 2228 C CA . GLN A 1 288 ? 7.124 6.336 -6.457 1.00 57.00 288 GLN A CA 1
ATOM 2229 C C . GLN A 1 288 ? 8.588 6.402 -6.064 1.00 57.00 288 GLN A C 1
ATOM 2231 O O . GLN A 1 288 ? 9.286 5.395 -6.162 1.00 57.00 288 GLN A O 1
ATOM 2236 N N . MET A 1 289 ? 9.077 7.563 -5.621 1.00 61.31 289 MET A N 1
ATOM 2237 C CA . MET A 1 289 ? 10.478 7.657 -5.264 1.00 61.31 289 MET A CA 1
ATOM 2238 C C . MET A 1 289 ? 10.825 6.753 -4.061 1.00 61.31 289 MET A C 1
ATOM 2240 O O . MET A 1 289 ? 11.946 6.308 -3.924 1.00 61.31 289 MET A O 1
ATOM 2244 N N . PHE A 1 290 ? 9.869 6.369 -3.215 1.00 67.44 290 PHE A N 1
ATOM 2245 C CA . PHE A 1 290 ? 10.120 5.360 -2.175 1.00 67.44 290 PHE A CA 1
ATOM 2246 C C . PHE A 1 290 ? 9.774 3.921 -2.610 1.00 67.44 290 PHE A C 1
ATOM 2248 O O . PHE A 1 290 ? 10.100 2.967 -1.905 1.00 67.44 290 PHE A O 1
ATOM 2255 N N . GLY A 1 291 ? 9.137 3.753 -3.771 1.00 69.25 291 GLY A N 1
ATOM 2256 C CA . GLY A 1 291 ? 8.484 2.524 -4.229 1.00 69.25 291 GLY A CA 1
ATOM 2257 C C . GLY A 1 291 ? 7.014 2.471 -3.805 1.00 69.25 291 GLY A C 1
ATOM 2258 O O . GLY A 1 291 ? 6.673 2.791 -2.666 1.00 69.25 291 GLY A O 1
ATOM 2259 N N . ASN A 1 292 ? 6.123 2.082 -4.715 1.00 73.62 292 ASN A N 1
ATOM 2260 C CA . ASN A 1 292 ? 4.686 2.012 -4.454 1.00 73.62 292 ASN A CA 1
ATOM 2261 C C . ASN A 1 292 ? 4.340 0.760 -3.637 1.00 73.62 292 ASN A C 1
ATOM 2263 O O . ASN A 1 292 ? 3.537 0.795 -2.702 1.00 73.62 292 ASN A O 1
ATOM 2267 N N . VAL A 1 293 ? 4.998 -0.363 -3.913 1.00 78.19 293 VAL A N 1
ATOM 2268 C CA . VAL A 1 293 ? 4.642 -1.655 -3.318 1.00 78.19 293 VAL A CA 1
ATOM 2269 C C . VAL A 1 293 ? 5.007 -1.735 -1.828 1.00 78.19 293 VAL A C 1
ATOM 2271 O O . VAL A 1 293 ? 4.375 -2.470 -1.061 1.00 78.19 293 VAL A O 1
ATOM 2274 N N . ILE A 1 294 ? 5.920 -0.899 -1.329 1.00 85.44 294 ILE A N 1
ATOM 2275 C CA . ILE A 1 294 ? 6.143 -0.789 0.124 1.00 85.44 294 ILE A CA 1
ATOM 2276 C C . ILE A 1 294 ? 4.905 -0.249 0.862 1.00 85.44 294 ILE A C 1
ATOM 2278 O O . ILE A 1 294 ? 4.649 -0.628 2.008 1.00 85.44 294 ILE A O 1
ATOM 2282 N N . ILE A 1 295 ? 4.070 0.559 0.197 1.00 91.62 295 ILE A N 1
ATOM 2283 C CA . ILE A 1 295 ? 2.788 1.039 0.728 1.00 91.62 295 ILE A CA 1
ATOM 2284 C C . ILE A 1 295 ? 1.808 -0.132 0.889 1.00 91.62 295 ILE A C 1
ATOM 2286 O O . ILE A 1 295 ? 1.060 -0.188 1.868 1.00 91.62 295 ILE A O 1
ATOM 2290 N N . TYR A 1 296 ? 1.879 -1.141 0.014 1.00 93.50 296 TYR A N 1
ATOM 2291 C CA . TYR A 1 296 ? 1.093 -2.373 0.124 1.00 93.50 296 TYR A CA 1
ATOM 2292 C C . TYR A 1 296 ? 1.547 -3.180 1.337 1.00 93.50 296 TYR A C 1
ATOM 2294 O O . TYR A 1 296 ? 0.714 -3.702 2.081 1.00 93.50 296 TYR A O 1
ATOM 2302 N N . ALA A 1 297 ? 2.858 -3.256 1.583 1.00 95.06 297 ALA A N 1
ATOM 2303 C CA . ALA A 1 297 ? 3.385 -3.895 2.783 1.00 95.06 297 ALA A CA 1
ATOM 2304 C C . ALA A 1 297 ? 2.849 -3.200 4.049 1.00 95.06 297 ALA A C 1
ATOM 2306 O O . ALA A 1 297 ? 2.405 -3.880 4.976 1.00 95.06 297 ALA A O 1
ATOM 2307 N N . MET A 1 298 ? 2.782 -1.863 4.072 1.00 95.88 298 MET A N 1
ATOM 2308 C CA . MET A 1 298 ? 2.162 -1.119 5.178 1.00 95.88 298 MET A CA 1
ATOM 2309 C C . MET A 1 298 ? 0.661 -1.394 5.317 1.00 95.88 298 MET A C 1
ATOM 2311 O O . MET A 1 298 ? 0.186 -1.607 6.435 1.00 95.88 298 MET A O 1
ATOM 2315 N N . ALA A 1 299 ? -0.086 -1.472 4.214 1.00 97.62 299 ALA A N 1
ATOM 2316 C CA . ALA A 1 299 ? -1.496 -1.861 4.230 1.00 97.62 299 ALA A CA 1
ATOM 2317 C C . ALA A 1 299 ? -1.683 -3.282 4.797 1.00 97.62 299 ALA A C 1
ATOM 2319 O O . ALA A 1 299 ? -2.571 -3.521 5.621 1.00 97.62 299 ALA A O 1
ATOM 2320 N N . PHE A 1 300 ? -0.794 -4.223 4.461 1.00 98.38 300 PHE A N 1
ATOM 2321 C CA . PHE A 1 300 ? -0.801 -5.548 5.078 1.00 98.38 300 PHE A CA 1
ATOM 2322 C C . PHE A 1 300 ? -0.494 -5.527 6.567 1.00 98.38 300 PHE A C 1
ATOM 2324 O O . PHE A 1 300 ? -1.036 -6.370 7.272 1.00 98.38 300 PHE A O 1
ATOM 2331 N N . LEU A 1 301 ? 0.296 -4.587 7.090 1.00 98.38 301 LEU A N 1
ATOM 2332 C CA . LEU A 1 301 ? 0.502 -4.475 8.538 1.00 98.38 301 LEU A CA 1
ATOM 2333 C C . LEU A 1 301 ? -0.818 -4.184 9.275 1.00 98.38 301 LEU A C 1
ATOM 2335 O O . LEU A 1 301 ? -1.042 -4.734 10.358 1.00 98.38 301 LEU A O 1
ATOM 2339 N N . TYR A 1 302 ? -1.734 -3.408 8.681 1.00 98.38 302 TYR A N 1
ATOM 2340 C CA . TYR A 1 302 ? -3.088 -3.235 9.224 1.00 98.38 302 TYR A CA 1
ATOM 2341 C C . TYR A 1 302 ? -3.870 -4.550 9.204 1.00 98.38 302 TYR A C 1
ATOM 2343 O O . TYR A 1 302 ? -4.447 -4.937 10.222 1.00 98.38 302 TYR A O 1
ATOM 2351 N N . ILE A 1 303 ? -3.852 -5.266 8.076 1.00 98.50 303 ILE A N 1
ATOM 2352 C CA . ILE A 1 303 ? -4.531 -6.562 7.946 1.00 98.50 303 ILE A CA 1
ATOM 2353 C C . ILE A 1 303 ? -3.952 -7.592 8.923 1.00 98.50 303 ILE A C 1
ATOM 2355 O O . ILE A 1 303 ? -4.712 -8.270 9.598 1.00 98.50 303 ILE A O 1
ATOM 2359 N N . LEU A 1 304 ? -2.632 -7.690 9.063 1.00 98.25 304 LEU A N 1
ATOM 2360 C CA . LEU A 1 304 ? -1.950 -8.595 9.994 1.00 98.25 304 LEU A CA 1
ATOM 2361 C C . LEU A 1 304 ? -2.275 -8.280 11.455 1.00 98.25 304 LEU A C 1
ATOM 2363 O O . LEU A 1 304 ? -2.347 -9.187 12.281 1.00 98.25 304 LEU A O 1
ATOM 2367 N N . THR A 1 305 ? -2.493 -7.004 11.770 1.00 97.56 305 THR A N 1
ATOM 2368 C CA . THR A 1 305 ? -2.936 -6.577 13.100 1.00 97.56 305 THR A CA 1
ATOM 2369 C C . THR A 1 305 ? -4.389 -6.993 13.356 1.00 97.56 305 THR A C 1
ATOM 2371 O O . THR A 1 305 ? -4.699 -7.471 14.446 1.00 97.56 305 THR A O 1
ATOM 2374 N N . LEU A 1 306 ? -5.272 -6.863 12.357 1.00 97.12 306 LEU A N 1
ATOM 2375 C CA . LEU A 1 306 ? -6.681 -7.279 12.435 1.00 97.12 306 LEU A CA 1
ATOM 2376 C C . LEU A 1 306 ? -6.873 -8.803 12.393 1.00 97.12 306 LEU A C 1
ATOM 2378 O O . LEU A 1 306 ? -7.782 -9.318 13.035 1.00 97.12 306 LEU A O 1
ATOM 2382 N N . TYR A 1 307 ? -6.035 -9.520 11.647 1.00 97.06 307 TYR A N 1
ATOM 2383 C CA . TYR A 1 307 ? -6.113 -10.958 11.384 1.00 97.06 307 TYR A CA 1
ATOM 2384 C C . TYR A 1 307 ? -4.789 -11.621 11.762 1.00 97.06 307 TYR A C 1
ATOM 2386 O O . TYR A 1 307 ? -4.019 -12.058 10.903 1.00 97.06 307 TYR A O 1
ATOM 2394 N N . ASN A 1 308 ? -4.517 -11.701 13.063 1.00 96.38 308 ASN A N 1
ATOM 2395 C CA . ASN A 1 308 ? -3.230 -12.154 13.565 1.00 96.38 308 ASN A CA 1
ATOM 2396 C C . ASN A 1 308 ? -2.970 -13.628 13.180 1.00 96.38 308 ASN A C 1
ATOM 2398 O O . ASN A 1 308 ? -3.709 -14.518 13.618 1.00 96.38 308 ASN A O 1
ATOM 2402 N N . PRO A 1 309 ? -1.905 -13.927 12.409 1.00 95.25 309 PRO A N 1
ATOM 2403 C CA . PRO A 1 309 ? -1.584 -15.296 12.002 1.00 95.25 309 PRO A CA 1
ATOM 2404 C C . PRO A 1 309 ? -1.296 -16.217 13.196 1.00 95.25 309 PRO A C 1
ATOM 2406 O O . PRO A 1 309 ? -1.551 -17.421 13.131 1.00 95.25 309 PRO A O 1
ATOM 2409 N N . LEU A 1 310 ? -0.816 -15.667 14.317 1.00 93.62 310 LEU A N 1
ATOM 2410 C CA . LEU A 1 310 ? -0.494 -16.432 15.523 1.00 93.62 310 LEU A CA 1
ATOM 2411 C C . LEU A 1 310 ? -1.732 -17.053 16.179 1.00 93.62 310 LEU A C 1
ATOM 2413 O O . LEU A 1 310 ? -1.600 -18.026 16.923 1.00 93.62 310 LEU A O 1
ATOM 2417 N N . ASP A 1 311 ? -2.934 -16.557 15.885 1.00 92.50 311 ASP A N 1
ATOM 2418 C CA . ASP A 1 311 ? -4.164 -17.145 16.413 1.00 92.50 311 ASP A CA 1
ATOM 2419 C C . ASP A 1 311 ? -4.412 -18.556 15.862 1.00 92.50 311 ASP A C 1
ATOM 2421 O O . ASP A 1 311 ? -4.948 -19.402 16.576 1.00 92.50 311 ASP A O 1
ATOM 2425 N N . LEU A 1 312 ? -3.919 -18.872 14.657 1.00 91.38 312 LEU A N 1
ATOM 2426 C CA . LEU A 1 312 ? -3.961 -20.235 14.107 1.00 91.38 312 LEU A CA 1
ATOM 2427 C C . LEU A 1 312 ? -3.141 -21.228 14.943 1.00 91.38 312 LEU A C 1
ATOM 2429 O O . LEU A 1 312 ? -3.475 -22.410 15.013 1.00 91.38 312 LEU A O 1
ATOM 2433 N N . LEU A 1 313 ? -2.068 -20.754 15.583 1.00 90.50 313 LEU A N 1
ATOM 2434 C CA . LEU A 1 313 ? -1.229 -21.568 16.464 1.00 90.50 313 LEU A CA 1
ATOM 2435 C C . LEU A 1 313 ? -1.859 -21.724 17.850 1.00 90.50 313 LEU A C 1
ATOM 2437 O O . LEU A 1 313 ? -1.697 -22.765 18.485 1.00 90.50 313 LEU A O 1
ATOM 2441 N N . ARG A 1 314 ? -2.583 -20.701 18.317 1.00 86.88 314 ARG A N 1
ATOM 2442 C CA . ARG A 1 314 ? -3.263 -20.703 19.621 1.00 86.88 314 ARG A CA 1
ATOM 2443 C C . ARG A 1 314 ? -4.493 -21.602 19.636 1.00 86.88 314 ARG A C 1
ATOM 2445 O O . ARG A 1 314 ? -4.715 -22.267 20.633 1.00 86.88 314 ARG A O 1
ATOM 2452 N N . GLN A 1 315 ? -5.238 -21.675 18.534 1.00 70.06 315 GLN A N 1
ATOM 2453 C CA . GLN A 1 315 ? -6.415 -22.548 18.400 1.00 70.06 315 GLN A CA 1
ATOM 2454 C C . GLN A 1 315 ? -6.082 -24.050 18.385 1.00 70.06 315 GLN A C 1
ATOM 2456 O O . GLN A 1 315 ? -6.980 -24.877 18.490 1.00 70.06 315 GLN A O 1
ATOM 2461 N N . ARG A 1 316 ? -4.803 -24.415 18.229 1.00 53.91 316 ARG A N 1
ATOM 2462 C CA . ARG A 1 316 ? -4.326 -25.808 18.251 1.00 53.91 316 ARG A CA 1
ATOM 2463 C C . ARG A 1 316 ? -3.818 -26.267 19.627 1.00 53.91 316 ARG A C 1
ATOM 2465 O O . ARG A 1 316 ? -3.226 -27.342 19.707 1.00 53.91 316 ARG A O 1
ATOM 2472 N N . ARG A 1 317 ? -3.999 -25.464 20.677 1.00 45.91 317 ARG A N 1
ATOM 2473 C CA . ARG A 1 317 ? -3.685 -25.805 22.073 1.00 45.91 317 ARG A CA 1
ATOM 2474 C C . ARG A 1 317 ? -4.963 -25.866 22.890 1.00 45.91 317 ARG A C 1
ATOM 2476 O O . ARG A 1 317 ? -4.996 -26.718 23.799 1.00 45.91 317 ARG A O 1
#

pLDDT: mean 86.32, std 15.3, range [31.64, 98.56]

Secondary structure (DSSP, 8-state):
--------------S--HHHHHHHHTT-----TTTSPP--TTTTHHHHHHHHHHHHHHHHHHTSHHHHHHHHHHTT--TT-HHHHHHHHHHHHHHHHHHHHHHHTSSHHHHHHHHHHHHHHIIIIISTTS--BTTB-SS-HHHHHHHHHHHHHHHHHHHHS--GGG-HHHHHHHHHHHHHHHHHHHHHTSHHHHHHHHHHHHHHHHHTTTSHHHHHHHHHHHHHHHH-TTHHHHHHHHHHHHHHHHHHH--SHHHHHHHHHHHHHHHHHTTTTTT----TTS-SSGGGGG-SHHHHHHHHHHHHHHS-TTHHHHTT-

Organism: NCBI:txid765699

Sequence (317 aa):
MDSGMIDATHGEATGPGRFRRALIAMGLRGEDPELVSPVPANAFEWIRVLFGITLIYDTWTTLSWEHKQAVAHTLGLPISSPTLHLLVAVMALVQLVVAMSIVFNRGVAILAWVGLLHTVYVWVVLEHGGDFGQQGTDPGDAFAYMVMFFFIIAADRHSRSPDPSKNEYFTLARLWFGFLWAYDAMMKFHPYFMTHFTDFLTSAETSVKGTWGAGLDQVFLNLTNIIGPHVVPVLVALTESLIALSLISGRGLRIMAPVGFVLAVVIWNTAESWGGPYPDFVTSAGGQMFGNVIIYAMAFLYILTLYNPLDLLRQRR

Radius of gyration: 21.85 Å; chains: 1; bounding box: 65×65×62 Å

Foldseek 3Di:
DDDPDPPPDDDDPPDDDPVVVVLVVVVLQFADPVQWDQFALCNCLVLLQVVLVLLLVLLVLLPDPLLLLLLCVLVVHDSPDPVSVVVSVVLSVLSNVQSCCSNVVNCNLVSLVSLLVSLVCCLCRFQVQHDPDLQDQFSHLSLLSNLVSLLSNQSNVCSVPVDRSRRSSLLVSLLSLLVRLQSSLVSLPPVSCLVCVLVLQVVQLVQQDPDVLVVVSVVVSVVCVVVDVNVVSVVVSVLSNVLSVCSNVVPPLLPSLVVLLVVLVVCCSTSLVQQDDDDRNNGNRSSSNRPSSVSVNSSSSSSCSTRPNCVVVVVVD